Protein AF-A0A257H144-F1 (afdb_monomer_lite)

Structure (mmCIF, N/CA/C/O backbone):
data_AF-A0A257H144-F1
#
_entry.id   AF-A0A257H144-F1
#
loop_
_atom_site.group_PDB
_atom_site.id
_atom_site.type_symbol
_atom_site.label_atom_id
_atom_site.label_alt_id
_atom_site.label_comp_id
_atom_site.label_asym_id
_atom_site.label_entity_id
_atom_site.label_seq_id
_atom_site.pdbx_PDB_ins_code
_atom_site.Cartn_x
_atom_site.Cartn_y
_atom_site.Cartn_z
_atom_site.occupancy
_atom_site.B_iso_or_equiv
_atom_site.auth_seq_id
_atom_site.auth_comp_id
_atom_site.auth_asym_id
_atom_site.auth_atom_id
_atom_site.pdbx_PDB_model_num
ATOM 1 N N . MET A 1 1 ? 13.462 10.041 -16.478 1.00 64.38 1 MET A N 1
ATOM 2 C CA . MET A 1 1 ? 13.913 9.451 -15.196 1.00 64.38 1 MET A CA 1
ATOM 3 C C . MET A 1 1 ? 13.645 7.959 -15.257 1.00 64.38 1 MET A C 1
ATOM 5 O O . MET A 1 1 ? 12.567 7.601 -15.714 1.00 64.38 1 MET A O 1
ATOM 9 N N . GLY A 1 2 ? 14.620 7.120 -14.907 1.00 73.38 2 GLY A N 1
ATOM 10 C CA . GLY A 1 2 ? 14.470 5.662 -14.873 1.00 73.38 2 GLY A CA 1
ATOM 11 C C . GLY A 1 2 ? 14.469 5.168 -13.430 1.00 73.38 2 GLY A C 1
ATOM 12 O O . GLY A 1 2 ? 15.179 5.729 -12.602 1.00 73.38 2 GLY A O 1
ATOM 13 N N . CYS A 1 3 ? 13.651 4.173 -13.113 1.00 81.94 3 CYS A N 1
ATOM 14 C CA . CYS A 1 3 ? 13.608 3.542 -11.792 1.00 81.94 3 CYS A CA 1
ATOM 15 C C . CYS A 1 3 ? 13.199 2.075 -11.922 1.00 81.94 3 CYS A C 1
ATOM 17 O O . CYS A 1 3 ? 12.535 1.708 -12.888 1.00 81.94 3 CYS A O 1
ATOM 19 N N . PHE A 1 4 ? 13.612 1.237 -10.972 1.00 84.12 4 PHE A N 1
ATOM 20 C CA . PHE A 1 4 ? 13.414 -0.210 -11.050 1.00 84.12 4 PHE A CA 1
ATOM 21 C C . PHE A 1 4 ? 12.475 -0.723 -9.978 1.00 84.12 4 PHE A C 1
ATOM 23 O O . PHE A 1 4 ? 12.495 -0.256 -8.835 1.00 84.12 4 PHE A O 1
ATOM 30 N N . TYR A 1 5 ? 11.702 -1.731 -10.360 1.00 87.06 5 TYR A N 1
ATOM 31 C CA . TYR A 1 5 ? 10.728 -2.381 -9.507 1.00 87.06 5 TYR A CA 1
ATOM 32 C C . TYR A 1 5 ? 10.780 -3.895 -9.688 1.00 87.06 5 TYR A C 1
ATOM 34 O O . TYR A 1 5 ? 10.949 -4.369 -10.806 1.00 87.06 5 TYR A O 1
ATOM 42 N N . ALA A 1 6 ? 10.596 -4.649 -8.611 1.00 83.50 6 ALA A N 1
ATOM 43 C CA . ALA A 1 6 ? 10.451 -6.097 -8.652 1.00 83.50 6 ALA A CA 1
ATOM 44 C C . ALA A 1 6 ? 8.973 -6.499 -8.646 1.00 83.50 6 ALA A C 1
ATOM 46 O O . ALA A 1 6 ? 8.191 -5.977 -7.847 1.00 83.50 6 ALA A O 1
ATOM 47 N N . ASN A 1 7 ? 8.616 -7.438 -9.523 1.00 86.00 7 ASN A N 1
ATOM 48 C CA . ASN A 1 7 ? 7.352 -8.171 -9.529 1.00 86.00 7 ASN A CA 1
ATOM 49 C C . ASN A 1 7 ? 7.500 -9.453 -10.366 1.00 86.00 7 ASN A C 1
ATOM 51 O O . ASN A 1 7 ? 7.589 -9.403 -11.593 1.00 86.00 7 ASN A O 1
ATOM 55 N N . SER A 1 8 ? 7.465 -10.606 -9.704 1.00 79.62 8 SER A N 1
ATOM 56 C CA . SER A 1 8 ? 7.563 -11.932 -10.341 1.00 79.62 8 SER A CA 1
ATOM 57 C C . SER A 1 8 ? 6.401 -12.273 -11.290 1.00 79.62 8 SER A C 1
ATOM 59 O O . SER A 1 8 ? 6.536 -13.131 -12.161 1.00 79.62 8 SER A O 1
ATOM 61 N N . LYS A 1 9 ? 5.251 -11.600 -11.161 1.00 79.06 9 LYS A N 1
ATOM 62 C CA . LYS A 1 9 ? 4.011 -11.889 -11.907 1.00 79.06 9 LYS A CA 1
ATOM 63 C C . LYS A 1 9 ? 3.838 -11.044 -13.174 1.00 79.06 9 LYS A C 1
ATOM 65 O O . LYS A 1 9 ? 2.958 -11.345 -13.977 1.00 79.06 9 LYS A O 1
ATOM 70 N N . HIS A 1 10 ? 4.630 -9.989 -13.367 1.00 76.94 10 HIS A N 1
ATOM 71 C CA . HIS A 1 10 ? 4.556 -9.148 -14.566 1.00 76.94 10 HIS A CA 1
ATOM 72 C C . HIS A 1 10 ? 5.118 -9.913 -15.769 1.00 76.94 10 HIS A C 1
ATOM 74 O O . HIS A 1 10 ? 6.221 -10.414 -15.653 1.00 76.94 10 HIS A O 1
ATOM 80 N N . ASN A 1 11 ? 4.415 -10.040 -16.897 1.00 71.31 11 ASN A N 1
ATOM 81 C CA . ASN A 1 11 ? 4.870 -10.859 -18.036 1.00 71.31 11 ASN A CA 1
ATOM 82 C C . ASN A 1 11 ? 5.950 -10.140 -18.877 1.00 71.31 11 ASN A C 1
ATOM 84 O O . ASN A 1 11 ? 5.851 -8.944 -19.131 1.00 71.31 11 ASN A O 1
ATOM 88 N N . GLU A 1 12 ? 6.949 -10.876 -19.364 1.00 60.34 12 GLU A N 1
ATOM 89 C CA . GLU A 1 12 ? 8.053 -10.379 -20.199 1.00 60.34 12 GLU A CA 1
ATOM 90 C C . GLU A 1 12 ? 7.627 -9.738 -21.527 1.00 60.34 12 GLU A C 1
ATOM 92 O O . GLU A 1 12 ? 8.253 -8.788 -21.995 1.00 60.34 12 GLU A O 1
ATOM 97 N N . ALA A 1 13 ? 6.519 -10.176 -22.120 1.00 61.53 13 ALA A N 1
ATOM 98 C CA . ALA A 1 13 ? 6.013 -9.564 -23.349 1.00 61.53 13 ALA A CA 1
ATOM 99 C C . ALA A 1 13 ? 5.219 -8.263 -23.102 1.00 61.53 13 ALA A C 1
ATOM 101 O O . ALA A 1 13 ? 4.787 -7.602 -24.054 1.00 61.53 13 ALA A O 1
ATOM 102 N N . GLN A 1 14 ? 4.963 -7.898 -21.840 1.00 75.69 14 GLN A N 1
ATOM 103 C CA . GLN A 1 14 ? 4.117 -6.760 -21.498 1.00 75.69 14 GLN A CA 1
ATOM 104 C C . GLN A 1 14 ? 4.944 -5.486 -21.313 1.00 75.69 14 GLN A C 1
ATOM 106 O O . GLN A 1 14 ? 5.787 -5.366 -20.427 1.00 75.69 14 GLN A O 1
ATOM 111 N N . VAL A 1 15 ? 4.640 -4.495 -22.153 1.00 83.94 15 VAL A N 1
ATOM 112 C CA . VAL A 1 15 ? 4.960 -3.095 -21.881 1.00 83.94 15 VAL A CA 1
ATOM 113 C C . VAL A 1 15 ? 3.674 -2.401 -21.463 1.00 83.94 15 VAL A C 1
ATOM 115 O O . VAL A 1 15 ? 2.690 -2.380 -22.209 1.00 83.94 15 VAL A O 1
ATOM 118 N N . LEU A 1 16 ? 3.690 -1.841 -20.261 1.00 87.75 16 LEU A N 1
ATOM 119 C CA . LEU A 1 16 ? 2.601 -1.076 -19.688 1.00 87.75 16 LEU A CA 1
ATOM 120 C C . LEU A 1 16 ? 2.846 0.409 -19.929 1.00 87.75 16 LEU A C 1
ATOM 122 O O . LEU A 1 16 ? 3.953 0.927 -19.781 1.00 87.75 16 LEU A O 1
ATOM 126 N N . THR A 1 17 ? 1.790 1.104 -20.316 1.00 88.56 17 THR A N 1
ATOM 127 C CA . THR A 1 17 ? 1.821 2.541 -20.565 1.00 88.56 17 THR A CA 1
ATOM 128 C C . THR A 1 17 ? 1.357 3.279 -19.318 1.00 88.56 17 THR A C 1
ATOM 130 O O . THR A 1 17 ? 0.328 2.922 -18.749 1.00 88.56 17 THR A O 1
ATOM 133 N N . LEU A 1 18 ? 2.080 4.317 -18.903 1.00 88.31 18 LEU A N 1
ATOM 134 C CA . LEU A 1 18 ? 1.799 5.053 -17.668 1.00 88.31 18 LEU A CA 1
ATOM 135 C C . LEU A 1 18 ? 1.005 6.313 -17.976 1.00 88.31 18 LEU A C 1
ATOM 137 O O . LEU A 1 18 ? 1.397 7.106 -18.837 1.00 88.31 18 LEU A O 1
ATOM 141 N N . ARG A 1 19 ? -0.124 6.481 -17.291 1.00 87.19 19 ARG A N 1
ATOM 142 C CA . ARG A 1 19 ? -1.086 7.561 -17.514 1.00 87.19 19 ARG A CA 1
ATOM 143 C C . ARG A 1 19 ? -1.605 8.108 -16.194 1.00 87.19 19 ARG A C 1
ATOM 145 O O . ARG A 1 19 ? -1.549 7.439 -15.167 1.00 87.19 19 ARG A O 1
ATOM 152 N N . VAL A 1 20 ? -2.117 9.328 -16.240 1.00 80.94 20 VAL A N 1
ATOM 153 C CA . VAL A 1 20 ? -2.968 9.876 -15.183 1.00 80.94 20 VAL A CA 1
ATOM 154 C C . VAL A 1 20 ? -4.349 10.022 -15.802 1.00 80.94 20 VAL A C 1
ATOM 156 O O . VAL A 1 20 ? -4.522 10.752 -16.776 1.00 80.94 20 VAL A O 1
ATOM 159 N N . GLU A 1 21 ? -5.317 9.258 -15.302 1.00 75.94 21 GLU A N 1
ATOM 160 C CA . GLU A 1 21 ? -6.660 9.178 -15.888 1.00 75.94 21 GLU A CA 1
ATOM 161 C C . GLU A 1 21 ? -6.635 8.895 -17.412 1.00 75.94 21 GLU A C 1
ATOM 163 O O . GLU A 1 21 ? -5.964 7.984 -17.889 1.00 75.94 21 GLU A O 1
ATOM 168 N N . ARG A 1 22 ? -7.373 9.668 -18.221 1.00 75.75 22 ARG A N 1
ATOM 169 C CA . ARG A 1 22 ? -7.441 9.508 -19.685 1.00 75.75 22 ARG A CA 1
ATOM 170 C C . ARG A 1 22 ? -6.379 10.323 -20.432 1.00 75.75 22 ARG A C 1
ATOM 172 O O . ARG A 1 22 ? -6.535 10.577 -21.627 1.00 75.75 22 ARG A O 1
ATOM 179 N N . SER A 1 23 ? -5.317 10.748 -19.750 1.00 81.50 23 SER A N 1
ATOM 180 C CA . SER A 1 23 ? -4.291 11.609 -20.333 1.00 81.50 23 SER A CA 1
ATOM 181 C C . SER A 1 23 ? -3.397 10.885 -21.350 1.00 81.50 23 SER A C 1
ATOM 183 O O . SER A 1 23 ? -3.483 9.665 -21.570 1.00 81.50 23 SER A O 1
ATOM 185 N N . LYS A 1 24 ? -2.541 11.663 -22.025 1.00 84.38 24 LYS A N 1
ATOM 186 C CA . LYS A 1 24 ? -1.477 11.104 -22.864 1.00 84.38 24 LYS A CA 1
ATOM 187 C C . LYS A 1 24 ? -0.468 10.358 -21.980 1.00 84.38 24 LYS A C 1
ATOM 189 O O . LYS A 1 24 ? -0.199 10.820 -20.873 1.00 84.38 24 LYS A O 1
ATOM 194 N N . PRO A 1 25 ? 0.124 9.260 -22.479 1.00 85.75 25 PRO A N 1
ATOM 195 C CA . PRO A 1 25 ? 1.185 8.558 -21.770 1.00 85.75 25 PRO A CA 1
ATOM 196 C C . PRO A 1 25 ? 2.303 9.491 -21.312 1.00 85.75 25 PRO A C 1
ATOM 198 O O . PRO A 1 25 ? 2.830 10.245 -22.128 1.00 85.75 25 PRO A O 1
ATOM 201 N N . PHE A 1 26 ? 2.682 9.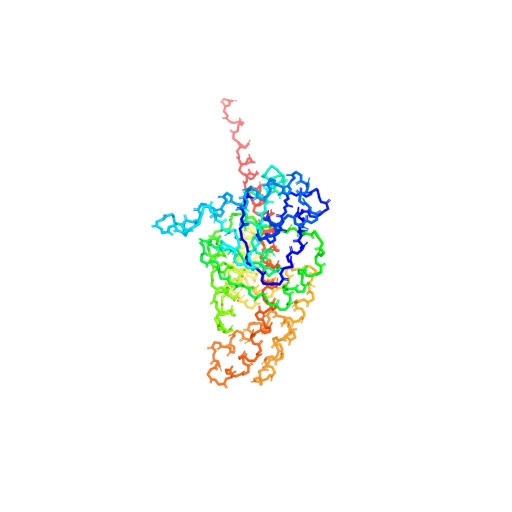409 -20.038 1.00 86.50 26 PHE A N 1
ATOM 202 C CA . PHE A 1 26 ? 3.839 10.131 -19.493 1.00 86.50 26 PHE A CA 1
ATOM 203 C C . PHE A 1 26 ? 5.053 9.220 -19.281 1.00 86.50 26 PHE A C 1
ATOM 205 O O . PHE A 1 26 ? 6.133 9.685 -18.919 1.00 86.50 26 PHE A O 1
ATOM 212 N N . GLY A 1 27 ? 4.905 7.916 -19.507 1.00 87.94 27 GLY A N 1
ATOM 213 C CA . GLY A 1 27 ? 5.989 6.963 -19.343 1.00 87.94 27 GLY A CA 1
ATOM 214 C C . GLY A 1 27 ? 5.605 5.546 -19.734 1.00 87.94 27 GLY A C 1
ATOM 215 O O . GLY A 1 27 ? 4.485 5.281 -20.180 1.00 87.94 27 GLY A O 1
ATOM 216 N N . TYR A 1 28 ? 6.558 4.645 -19.534 1.00 87.75 28 TYR A N 1
ATOM 217 C CA . TYR A 1 28 ? 6.448 3.227 -19.848 1.00 87.75 28 TYR A CA 1
ATOM 218 C C . TYR A 1 28 ? 7.027 2.390 -18.718 1.00 87.75 28 TYR A C 1
ATOM 220 O O . TYR A 1 28 ? 7.953 2.813 -18.026 1.00 87.75 28 TYR A O 1
ATOM 228 N N . PHE A 1 29 ? 6.489 1.193 -18.560 1.00 88.25 29 PHE A N 1
ATOM 229 C CA . PHE A 1 29 ? 6.920 0.220 -17.575 1.00 88.25 29 PHE A CA 1
ATOM 230 C C . PHE A 1 29 ? 7.044 -1.136 -18.265 1.00 88.25 29 PHE A C 1
ATOM 232 O O . PHE A 1 29 ? 6.106 -1.591 -18.914 1.00 88.25 29 PHE A O 1
ATOM 239 N N . MET A 1 30 ? 8.215 -1.755 -18.192 1.00 87.00 30 MET A N 1
ATOM 240 C CA . MET A 1 30 ? 8.539 -2.985 -18.926 1.00 87.00 30 MET A CA 1
ATOM 241 C C . MET A 1 30 ? 9.513 -3.835 -18.122 1.00 87.00 30 MET A C 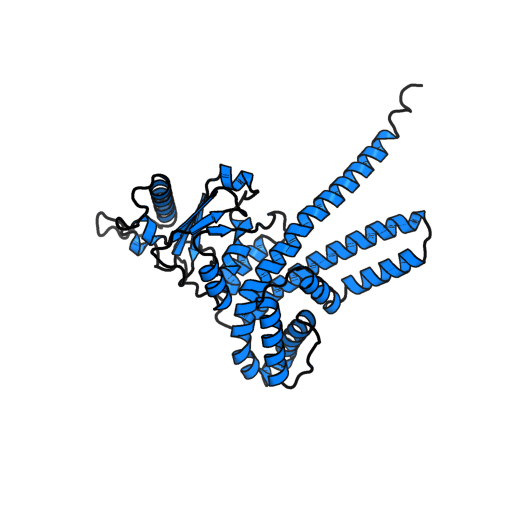1
ATOM 243 O O . MET A 1 30 ? 10.246 -3.283 -17.303 1.00 87.00 30 MET A O 1
ATOM 247 N N . ARG A 1 31 ? 9.572 -5.153 -18.355 1.00 86.50 31 ARG A N 1
ATOM 248 C CA . ARG A 1 31 ? 10.662 -5.950 -17.774 1.00 86.50 31 ARG A CA 1
ATOM 249 C C . ARG A 1 31 ? 12.014 -5.432 -18.261 1.00 86.50 31 ARG A C 1
ATOM 251 O O . ARG A 1 31 ? 12.143 -4.960 -19.392 1.00 86.50 31 ARG A O 1
ATOM 258 N N . ALA A 1 32 ? 13.014 -5.498 -17.389 1.00 84.62 32 ALA A N 1
ATOM 259 C CA . ALA A 1 32 ? 14.358 -5.054 -17.721 1.00 84.62 32 ALA A CA 1
ATOM 260 C C . ALA A 1 32 ? 14.965 -5.914 -18.841 1.00 84.62 32 ALA A C 1
ATOM 262 O O . ALA A 1 32 ? 15.567 -5.346 -19.744 1.00 84.62 32 ALA A O 1
ATOM 263 N N . SER A 1 33 ? 14.720 -7.232 -18.856 1.00 80.19 33 SER A N 1
ATOM 264 C CA . SER A 1 33 ? 15.148 -8.132 -19.943 1.00 80.19 33 SER A CA 1
ATOM 265 C C . SER A 1 33 ? 14.571 -7.716 -21.303 1.00 80.19 33 SER A C 1
ATOM 267 O O . SER A 1 33 ? 15.294 -7.630 -22.296 1.00 80.19 33 SER A O 1
ATOM 269 N N . THR A 1 34 ? 13.289 -7.332 -21.347 1.00 81.88 34 THR A N 1
ATOM 270 C CA . THR A 1 34 ? 12.601 -6.899 -22.575 1.00 81.88 34 THR A CA 1
ATOM 271 C C . THR A 1 34 ? 13.304 -5.724 -23.246 1.00 81.88 34 THR A C 1
ATOM 273 O O . THR A 1 34 ? 13.336 -5.666 -24.471 1.00 81.88 34 THR A O 1
ATOM 276 N N . ALA A 1 35 ? 13.911 -4.814 -22.475 1.00 80.19 35 ALA A N 1
ATOM 277 C CA . ALA A 1 35 ? 14.673 -3.683 -23.005 1.00 80.19 35 ALA A CA 1
ATOM 278 C C . ALA A 1 35 ? 15.831 -4.106 -23.930 1.00 80.19 35 ALA A C 1
ATOM 280 O O . ALA A 1 35 ? 16.228 -3.340 -24.805 1.00 80.19 35 ALA A O 1
ATOM 281 N N . PHE A 1 36 ? 16.364 -5.314 -23.747 1.00 77.69 36 PHE A N 1
ATOM 282 C CA . PHE A 1 36 ? 17.503 -5.842 -24.499 1.00 77.69 36 PHE A CA 1
ATOM 283 C C . PHE A 1 36 ? 17.099 -6.911 -25.523 1.00 77.69 36 PHE A C 1
ATOM 285 O O . PHE A 1 36 ? 17.940 -7.372 -26.298 1.00 77.69 36 PHE A O 1
ATOM 292 N N . SER A 1 37 ? 15.813 -7.268 -25.583 1.00 76.50 37 SER A N 1
ATOM 293 C CA . SER A 1 37 ? 15.297 -8.234 -26.548 1.00 76.50 37 SER A CA 1
ATOM 294 C C . SER A 1 37 ? 15.078 -7.602 -27.923 1.00 76.50 37 SER A C 1
ATOM 296 O O . SER A 1 37 ? 14.375 -6.601 -28.075 1.00 76.50 37 SER A O 1
ATOM 298 N N . LYS A 1 38 ? 15.634 -8.243 -28.958 1.00 69.56 38 LYS A N 1
ATOM 299 C CA . LYS A 1 38 ? 15.394 -7.889 -30.368 1.00 69.56 38 LYS A CA 1
ATOM 300 C C . LYS A 1 38 ? 14.031 -8.359 -30.885 1.00 69.56 38 LYS A C 1
ATOM 302 O O . LYS A 1 38 ? 13.605 -7.916 -31.943 1.00 69.56 38 LYS A O 1
ATOM 307 N N . GLU A 1 39 ? 13.364 -9.245 -30.150 1.00 70.62 39 GLU A N 1
ATOM 308 C CA . GLU A 1 39 ? 12.078 -9.847 -30.526 1.00 70.62 39 GLU A CA 1
ATOM 309 C C . GLU A 1 39 ? 10.884 -9.124 -29.888 1.00 70.62 39 GLU A C 1
ATOM 311 O O . GLU A 1 39 ? 9.726 -9.464 -30.137 1.00 70.62 39 GLU A O 1
ATOM 316 N N . ALA A 1 40 ? 11.142 -8.099 -29.070 1.00 74.38 40 ALA A N 1
ATOM 317 C CA . ALA A 1 40 ? 10.088 -7.283 -28.499 1.00 74.38 40 ALA A CA 1
ATOM 318 C C . ALA A 1 40 ? 9.282 -6.608 -29.621 1.00 74.38 40 ALA A C 1
ATOM 320 O O . ALA A 1 40 ? 9.838 -5.904 -30.463 1.00 74.38 40 ALA A O 1
ATOM 321 N N . GLY A 1 41 ? 7.950 -6.726 -29.589 1.00 76.56 41 GLY A N 1
ATOM 322 C CA . GLY A 1 41 ? 7.058 -6.130 -30.599 1.00 76.56 41 GLY A CA 1
ATOM 323 C C . GLY A 1 41 ? 7.106 -4.594 -30.703 1.00 76.56 41 GLY A C 1
ATOM 324 O O . GLY A 1 41 ? 6.391 -4.010 -31.513 1.00 76.56 41 GLY A O 1
ATOM 325 N N . TYR A 1 42 ? 7.930 -3.934 -29.883 1.00 80.12 42 TYR A N 1
ATOM 326 C CA . TYR A 1 42 ? 8.172 -2.493 -29.881 1.00 80.12 42 TYR A CA 1
ATOM 327 C C . TYR A 1 42 ? 9.629 -2.123 -30.214 1.00 80.12 42 TYR A C 1
ATOM 329 O O . TYR A 1 42 ? 9.969 -0.948 -30.116 1.00 80.12 42 TYR A O 1
ATOM 337 N N . ALA A 1 43 ? 10.482 -3.076 -30.615 1.00 80.06 43 ALA A N 1
ATOM 338 C CA . ALA A 1 43 ? 11.915 -2.859 -30.855 1.00 80.06 43 ALA A CA 1
ATOM 339 C C . ALA A 1 43 ? 12.210 -1.730 -31.867 1.00 80.06 43 ALA A C 1
ATOM 341 O O . ALA A 1 43 ? 13.169 -0.972 -31.706 1.00 80.06 43 ALA A O 1
ATOM 342 N N . ASP A 1 44 ? 11.335 -1.557 -32.860 1.00 83.75 44 ASP A N 1
ATOM 343 C CA . ASP A 1 44 ? 11.459 -0.518 -33.890 1.00 83.75 44 ASP A CA 1
ATOM 344 C C . ASP A 1 44 ? 10.928 0.859 -33.448 1.00 83.75 44 ASP A C 1
ATOM 346 O O . ASP A 1 44 ? 11.037 1.849 -34.174 1.00 83.75 44 ASP A O 1
ATOM 350 N N . GLN A 1 45 ? 10.333 0.963 -32.256 1.00 84.44 45 GLN A N 1
ATOM 351 C CA . GLN A 1 45 ? 9.775 2.216 -31.760 1.00 84.44 45 GLN A CA 1
ATOM 352 C C . GLN A 1 45 ? 10.864 3.085 -31.118 1.00 84.44 45 GLN A C 1
ATOM 354 O O . GLN A 1 45 ? 11.527 2.686 -30.163 1.00 84.44 45 GLN A O 1
ATOM 359 N N . ASN A 1 46 ? 10.988 4.338 -31.565 1.00 85.75 46 ASN A N 1
ATOM 360 C CA . ASN A 1 46 ? 11.997 5.284 -31.061 1.00 85.75 46 ASN A CA 1
ATOM 361 C C . ASN A 1 46 ? 11.930 5.475 -29.528 1.00 85.75 46 ASN A C 1
ATOM 363 O O . ASN A 1 46 ? 12.950 5.499 -28.842 1.00 85.75 46 ASN A O 1
ATOM 367 N N . TRP A 1 47 ? 10.724 5.568 -28.956 1.00 83.25 47 TRP A N 1
ATOM 368 C CA . TRP A 1 47 ? 10.568 5.694 -27.502 1.00 83.25 47 TRP A CA 1
ATOM 369 C C . TRP A 1 47 ? 11.075 4.455 -26.749 1.00 83.25 47 TRP A C 1
ATOM 371 O O . TRP A 1 47 ? 11.640 4.603 -25.667 1.00 83.25 47 TRP A O 1
ATOM 381 N N . PHE A 1 48 ? 10.914 3.260 -27.326 1.00 84.44 48 PHE A N 1
ATOM 382 C CA . PHE A 1 48 ? 11.343 1.999 -26.729 1.00 84.44 48 PHE A CA 1
ATOM 383 C C . PHE A 1 48 ? 12.865 1.885 -26.759 1.00 84.44 48 PHE A C 1
ATOM 385 O O . PHE A 1 48 ? 13.476 1.586 -25.741 1.00 84.44 48 PHE A O 1
ATOM 392 N N . GLN A 1 49 ? 13.494 2.256 -27.876 1.00 85.94 49 GLN A N 1
ATOM 393 C CA . GLN A 1 49 ? 14.953 2.324 -27.989 1.00 85.94 49 GLN A CA 1
ATOM 394 C C . GLN A 1 49 ? 15.559 3.299 -26.967 1.00 85.94 49 GLN A C 1
ATOM 396 O O . GLN A 1 49 ? 16.534 2.973 -26.294 1.00 85.94 49 GLN A O 1
ATOM 401 N N . LYS A 1 50 ? 14.945 4.476 -26.775 1.00 84.75 50 LYS A N 1
ATOM 402 C CA . LYS A 1 50 ? 15.351 5.423 -25.719 1.00 84.75 50 LYS A CA 1
ATOM 403 C C . LYS A 1 50 ? 15.205 4.824 -24.323 1.00 84.75 50 LYS A C 1
ATOM 405 O O . LYS A 1 50 ? 16.094 4.989 -23.492 1.00 84.75 50 LYS A O 1
ATOM 410 N N . ALA A 1 51 ? 14.089 4.147 -24.063 1.00 83.19 51 ALA A N 1
ATOM 411 C CA . ALA A 1 51 ? 13.840 3.481 -22.794 1.00 83.19 51 ALA A CA 1
ATOM 412 C C . ALA A 1 51 ? 14.886 2.384 -22.531 1.00 83.19 51 ALA A C 1
ATOM 414 O O . ALA A 1 51 ? 15.432 2.328 -21.434 1.00 83.19 51 ALA A O 1
ATOM 415 N N . ALA A 1 52 ? 15.241 1.597 -23.547 1.00 84.38 52 ALA A N 1
ATOM 416 C CA . ALA A 1 52 ? 16.260 0.561 -23.461 1.00 84.38 52 ALA A CA 1
ATOM 417 C C . ALA A 1 52 ? 17.659 1.109 -23.158 1.00 84.38 52 ALA A C 1
ATOM 419 O O . ALA A 1 52 ? 18.328 0.623 -22.246 1.00 84.38 52 ALA A O 1
ATOM 420 N N . VAL A 1 53 ? 18.073 2.173 -23.855 1.00 84.56 53 VAL A N 1
ATOM 421 C CA . VAL A 1 53 ? 19.346 2.860 -23.581 1.00 84.56 53 VAL A CA 1
ATOM 422 C C . VAL A 1 53 ? 19.388 3.382 -22.144 1.00 84.56 53 VAL A C 1
ATOM 424 O O . VAL A 1 53 ? 20.395 3.213 -21.462 1.00 84.56 53 VAL A O 1
ATOM 427 N N . LEU A 1 54 ? 18.296 3.983 -21.657 1.00 83.69 54 LEU A N 1
ATOM 428 C CA . LEU A 1 54 ? 18.216 4.470 -20.278 1.00 83.69 54 LEU A CA 1
ATOM 429 C C . LEU A 1 54 ? 18.280 3.332 -19.255 1.00 83.69 54 LEU A C 1
ATOM 431 O O . LEU A 1 54 ? 18.979 3.477 -18.255 1.00 83.69 54 LEU A O 1
ATOM 435 N N . THR A 1 55 ? 17.595 2.213 -19.504 1.00 83.56 55 THR A N 1
ATOM 436 C CA . THR A 1 55 ? 17.662 1.015 -18.656 1.00 83.56 55 THR A CA 1
ATOM 437 C C . THR A 1 55 ? 19.090 0.479 -18.575 1.00 83.56 55 THR A C 1
ATOM 439 O O . THR A 1 55 ? 19.585 0.246 -17.475 1.00 83.56 55 THR A O 1
ATOM 442 N N . GLY A 1 56 ? 19.780 0.347 -19.714 1.00 80.19 56 GLY A N 1
ATOM 443 C CA . GLY A 1 56 ? 21.174 -0.101 -19.765 1.00 80.19 56 GLY A CA 1
ATOM 444 C C . GLY A 1 56 ? 22.140 0.863 -19.077 1.00 80.19 56 GLY A C 1
ATOM 445 O O . GLY A 1 56 ? 22.960 0.436 -18.269 1.00 80.19 56 GLY A O 1
ATOM 446 N N . TYR A 1 57 ? 22.006 2.169 -19.327 1.00 80.44 57 TYR A N 1
ATOM 447 C CA . TYR A 1 57 ? 22.828 3.189 -18.671 1.00 80.44 57 TYR A CA 1
ATOM 448 C C . TYR A 1 57 ? 22.673 3.151 -17.149 1.00 80.44 57 TYR A C 1
ATOM 450 O O . TYR A 1 57 ? 23.665 3.193 -16.427 1.00 80.44 57 TYR A O 1
ATOM 458 N N . TRP A 1 58 ? 21.438 3.024 -16.659 1.00 78.12 58 TRP A N 1
ATOM 459 C CA . TRP A 1 58 ? 21.196 2.856 -15.234 1.00 78.12 58 TRP A CA 1
ATOM 460 C C . TRP A 1 58 ? 21.797 1.552 -14.698 1.00 78.12 58 TRP A C 1
ATOM 462 O O . TRP A 1 58 ? 22.430 1.597 -13.653 1.00 78.12 58 TRP A O 1
ATOM 472 N N . ALA A 1 59 ? 21.663 0.421 -15.400 1.00 74.69 59 ALA A N 1
ATOM 473 C CA . ALA A 1 59 ? 22.275 -0.854 -14.998 1.00 74.69 59 ALA A CA 1
ATOM 474 C C . ALA A 1 59 ? 23.782 -0.710 -14.737 1.00 74.69 59 ALA A C 1
ATOM 476 O O . ALA A 1 59 ? 24.295 -1.156 -13.712 1.00 74.69 59 ALA A O 1
ATOM 477 N N . LEU A 1 60 ? 24.472 -0.025 -15.654 1.00 75.12 60 LEU A N 1
ATOM 478 C CA . LEU A 1 60 ? 25.913 0.209 -15.600 1.00 75.12 60 LEU A CA 1
ATOM 479 C C . LEU A 1 60 ? 26.342 1.058 -14.397 1.00 75.12 60 LEU A C 1
ATOM 481 O O . LEU A 1 60 ? 27.445 0.864 -13.902 1.00 75.12 60 LEU A O 1
ATOM 485 N N . GLN A 1 61 ? 25.492 1.959 -13.891 1.00 74.81 61 GLN A N 1
ATOM 486 C CA . GLN A 1 61 ? 25.808 2.749 -12.691 1.00 74.81 61 GLN A CA 1
ATOM 487 C C . GLN A 1 61 ? 25.855 1.914 -11.403 1.00 74.81 61 GLN A C 1
ATOM 489 O O . GLN A 1 61 ? 26.447 2.357 -10.422 1.00 74.81 61 GLN A O 1
ATOM 494 N N . TYR A 1 62 ? 25.221 0.738 -11.390 1.00 68.62 62 TYR A N 1
ATOM 495 C CA . TYR A 1 62 ? 25.148 -0.148 -10.220 1.00 68.62 62 TYR A CA 1
ATOM 496 C C . TYR A 1 62 ? 26.076 -1.359 -10.310 1.00 68.62 62 TYR A C 1
ATOM 498 O O . TYR A 1 62 ? 26.154 -2.140 -9.362 1.00 68.62 62 TYR A O 1
ATOM 506 N N . LEU A 1 63 ? 26.776 -1.516 -11.432 1.00 66.56 63 LEU A N 1
ATOM 507 C CA . LEU A 1 63 ? 27.866 -2.465 -11.548 1.00 66.56 63 LEU A CA 1
ATOM 508 C C . LEU A 1 63 ? 29.066 -1.915 -10.782 1.00 66.56 63 LEU A C 1
ATOM 510 O O . LEU A 1 63 ? 29.670 -0.922 -11.183 1.00 66.56 63 LEU A O 1
ATOM 514 N N . ASP A 1 64 ? 29.405 -2.562 -9.671 1.00 57.59 64 ASP A N 1
ATOM 515 C CA . ASP A 1 64 ? 30.676 -2.324 -9.002 1.00 57.59 64 ASP A CA 1
ATOM 516 C C . ASP A 1 64 ? 31.789 -2.894 -9.897 1.00 57.59 64 ASP A C 1
ATOM 518 O O . ASP A 1 64 ? 31.988 -4.104 -9.980 1.00 57.59 64 ASP A O 1
ATOM 522 N N . ILE A 1 65 ? 32.480 -2.019 -10.633 1.00 54.75 65 ILE A N 1
ATOM 523 C CA . ILE A 1 65 ? 33.535 -2.381 -11.602 1.00 54.75 65 ILE A CA 1
ATOM 524 C C . ILE A 1 65 ? 34.788 -2.933 -10.881 1.00 54.75 65 ILE A C 1
ATOM 526 O O . ILE A 1 65 ? 35.767 -3.309 -11.518 1.00 54.75 65 ILE A O 1
ATOM 530 N N . SER A 1 66 ? 34.770 -3.002 -9.548 1.00 52.75 66 SER A N 1
ATOM 531 C CA . SER A 1 66 ? 35.864 -3.531 -8.730 1.00 52.75 66 SER A CA 1
ATOM 532 C C . SER A 1 66 ? 36.166 -5.012 -8.992 1.00 52.75 66 SER A C 1
ATOM 534 O O . SER A 1 66 ? 37.303 -5.428 -8.784 1.00 52.75 66 SER A O 1
ATOM 536 N N . ASP A 1 67 ? 35.187 -5.786 -9.473 1.00 49.06 67 ASP A N 1
ATOM 537 C CA . ASP A 1 67 ? 35.376 -7.182 -9.880 1.00 49.06 67 ASP A CA 1
ATOM 538 C C . ASP A 1 67 ? 34.610 -7.429 -11.191 1.00 49.06 67 ASP A C 1
ATOM 540 O O . ASP A 1 67 ? 33.449 -7.851 -11.194 1.00 49.06 67 ASP A O 1
ATOM 544 N N . PRO A 1 68 ? 35.188 -7.038 -12.339 1.00 49.31 68 PRO A N 1
ATOM 545 C CA . PRO A 1 68 ? 34.473 -7.106 -13.593 1.00 49.31 68 PRO A CA 1
ATOM 546 C C . PRO A 1 68 ? 34.213 -8.573 -13.957 1.00 49.31 68 PRO A C 1
ATOM 548 O O . PRO A 1 68 ? 35.170 -9.347 -14.034 1.00 49.31 68 PRO A O 1
ATOM 551 N N . PRO A 1 69 ? 32.982 -8.966 -14.330 1.00 50.03 69 PRO A N 1
ATOM 552 C CA . PRO A 1 69 ? 32.752 -10.210 -15.053 1.00 50.03 69 PRO A CA 1
ATOM 553 C C . PRO A 1 69 ? 33.221 -10.028 -16.509 1.00 50.03 69 PRO A C 1
ATOM 555 O O . PRO A 1 69 ? 32.480 -10.266 -17.455 1.00 50.03 69 PRO A O 1
ATOM 558 N N . ILE A 1 70 ? 34.440 -9.521 -16.709 1.00 51.28 70 ILE A N 1
ATOM 559 C CA . ILE A 1 70 ? 35.078 -9.352 -18.014 1.00 51.28 70 ILE A CA 1
ATOM 560 C C . ILE A 1 70 ? 35.981 -10.571 -18.206 1.00 51.28 70 ILE A C 1
ATOM 562 O O . ILE A 1 70 ? 37.203 -10.473 -18.247 1.00 51.28 70 ILE A O 1
ATOM 566 N N . SER A 1 71 ? 35.377 -11.758 -18.260 1.00 54.91 71 SER A N 1
ATOM 567 C CA . SER A 1 71 ? 36.025 -12.888 -18.936 1.00 54.91 71 SER A CA 1
ATOM 568 C C . SER A 1 71 ? 35.665 -12.922 -20.423 1.00 54.91 71 SER A C 1
ATOM 570 O O . SER A 1 71 ? 36.312 -13.627 -21.189 1.00 54.91 71 SER A O 1
ATOM 572 N N . GLU A 1 72 ? 34.661 -12.145 -20.843 1.00 53.03 72 GLU A N 1
ATOM 573 C CA . GLU A 1 72 ? 34.216 -12.017 -22.228 1.00 53.03 72 GLU A CA 1
ATOM 574 C C . GLU A 1 72 ? 34.032 -10.532 -22.574 1.00 53.03 72 GLU A C 1
ATOM 576 O O . GLU A 1 72 ? 33.544 -9.756 -21.754 1.00 53.03 72 GLU A O 1
ATOM 581 N N . ASP A 1 73 ? 34.375 -10.126 -23.801 1.00 53.47 73 ASP A N 1
ATOM 582 C CA . ASP A 1 73 ? 34.238 -8.755 -24.340 1.00 53.47 73 ASP A CA 1
ATOM 583 C C . ASP A 1 73 ? 32.776 -8.239 -24.406 1.00 53.47 73 ASP A C 1
ATOM 585 O O . ASP A 1 73 ? 32.461 -7.272 -25.107 1.00 53.47 73 ASP A O 1
ATOM 589 N N . ARG A 1 74 ? 31.833 -8.915 -23.739 1.00 57.44 74 ARG A N 1
ATOM 590 C CA . ARG A 1 74 ? 30.398 -8.646 -23.774 1.00 57.44 74 ARG A CA 1
ATOM 591 C C . ARG A 1 74 ? 29.788 -8.829 -22.394 1.00 57.44 74 ARG A C 1
ATOM 593 O O . ARG A 1 74 ? 29.784 -9.914 -21.828 1.00 57.44 74 ARG A O 1
ATOM 600 N N . LEU A 1 75 ? 29.190 -7.756 -21.901 1.00 59.91 75 LEU A N 1
ATOM 601 C CA . LEU A 1 75 ? 28.355 -7.783 -20.715 1.00 59.91 75 LEU A CA 1
ATOM 602 C C . LEU A 1 75 ? 26.978 -8.350 -21.101 1.00 59.91 75 LEU A C 1
ATOM 604 O O . LEU A 1 75 ? 26.268 -7.737 -21.901 1.00 59.91 75 LEU A O 1
ATOM 608 N N . ASN A 1 76 ? 26.606 -9.520 -20.576 1.00 63.16 76 ASN A N 1
ATOM 609 C CA . ASN A 1 76 ? 25.260 -10.051 -20.785 1.00 63.16 76 ASN A CA 1
ATOM 610 C C . ASN A 1 76 ? 24.269 -9.298 -19.881 1.00 63.16 76 ASN A C 1
ATOM 612 O O . ASN A 1 76 ? 24.378 -9.359 -18.657 1.00 63.16 76 ASN A O 1
ATOM 616 N N . ALA A 1 77 ? 23.311 -8.589 -20.481 1.00 61.06 77 ALA A N 1
ATOM 617 C CA . ALA A 1 77 ? 22.284 -7.850 -19.752 1.00 61.06 77 ALA A CA 1
ATOM 618 C C . ALA A 1 77 ? 21.393 -8.765 -18.891 1.00 61.06 77 ALA A C 1
ATOM 620 O O . ALA A 1 77 ? 20.938 -8.331 -17.832 1.00 61.06 77 ALA A O 1
ATOM 621 N N . ASP A 1 78 ? 21.230 -10.032 -19.283 1.00 61.22 78 ASP A N 1
ATOM 622 C CA . ASP A 1 78 ? 20.490 -11.042 -18.513 1.00 61.22 78 ASP A CA 1
ATOM 623 C C . ASP A 1 78 ? 21.190 -11.374 -17.185 1.00 61.22 78 ASP A C 1
ATOM 625 O O . ASP A 1 78 ? 20.553 -11.768 -16.214 1.00 61.22 78 ASP A O 1
ATOM 629 N N . ASN A 1 79 ? 22.505 -11.141 -17.093 1.00 64.38 79 ASN A N 1
ATOM 630 C CA . ASN A 1 79 ? 23.248 -11.296 -15.841 1.00 64.38 79 ASN A CA 1
ATOM 631 C C . ASN A 1 79 ? 23.097 -10.077 -14.912 1.00 64.38 79 ASN A C 1
ATOM 633 O O . ASN A 1 79 ? 23.483 -10.151 -13.746 1.00 64.38 79 ASN A O 1
ATOM 637 N N . LEU A 1 80 ? 22.574 -8.948 -15.406 1.00 68.88 80 LEU A N 1
ATOM 638 C CA . LEU A 1 80 ? 22.402 -7.720 -14.616 1.00 68.88 80 LEU A CA 1
ATOM 639 C C . LEU A 1 80 ? 21.051 -7.648 -13.916 1.00 68.88 80 LEU A C 1
ATOM 641 O O . LEU A 1 80 ? 20.918 -6.983 -12.887 1.00 68.88 80 LEU A O 1
ATOM 645 N N . PHE A 1 81 ? 20.041 -8.287 -14.498 1.00 73.81 81 PHE A N 1
ATOM 646 C CA . PHE A 1 81 ? 18.667 -8.210 -14.042 1.00 73.81 81 PHE A CA 1
ATOM 647 C C . PHE A 1 81 ? 18.090 -9.611 -13.948 1.00 73.81 81 PHE A C 1
ATOM 649 O O . PHE A 1 81 ? 18.080 -10.339 -14.931 1.00 73.81 81 PHE A O 1
ATOM 656 N N . ASN A 1 82 ? 17.550 -9.972 -12.786 1.00 74.25 82 ASN A N 1
ATOM 657 C CA . ASN A 1 82 ? 16.700 -11.155 -12.725 1.00 74.25 82 ASN A CA 1
ATOM 658 C C . ASN A 1 82 ? 15.359 -10.890 -13.441 1.00 74.25 82 ASN A C 1
ATOM 660 O O . ASN A 1 82 ? 14.931 -9.740 -13.589 1.00 74.25 82 ASN A O 1
ATOM 664 N N . ASP A 1 83 ? 14.658 -11.964 -13.802 1.00 76.56 83 ASP A N 1
ATOM 665 C CA . ASP A 1 83 ? 13.388 -11.917 -14.543 1.00 76.56 83 ASP A CA 1
ATOM 666 C C . ASP A 1 83 ? 12.252 -11.184 -13.814 1.00 76.56 83 ASP A C 1
ATOM 668 O O . ASP A 1 83 ? 11.232 -10.846 -14.419 1.00 76.56 83 ASP A O 1
ATOM 672 N N . SER A 1 84 ? 12.399 -10.925 -12.513 1.00 81.44 84 SER A N 1
ATOM 673 C CA . SER A 1 84 ? 11.408 -10.183 -11.732 1.00 81.44 84 SER A CA 1
ATOM 674 C C . SER A 1 84 ? 11.595 -8.666 -11.818 1.00 81.44 84 SER A C 1
ATOM 676 O O . SER A 1 84 ? 10.705 -7.929 -11.390 1.00 81.44 84 SER A O 1
ATOM 678 N N . ILE A 1 85 ? 12.713 -8.171 -12.368 1.00 86.69 85 ILE A N 1
ATOM 679 C CA . ILE A 1 85 ? 12.998 -6.735 -12.430 1.00 86.69 85 ILE A CA 1
ATOM 680 C C . ILE A 1 85 ? 12.341 -6.092 -13.645 1.00 86.69 85 ILE A C 1
ATOM 682 O O . ILE A 1 85 ? 12.477 -6.520 -14.789 1.00 86.69 85 ILE A O 1
ATOM 686 N N . SER A 1 86 ? 11.655 -4.989 -13.387 1.00 88.31 86 SER A N 1
ATOM 687 C CA . SER A 1 86 ? 11.058 -4.110 -14.376 1.00 88.31 86 SER A CA 1
ATOM 688 C C . SER A 1 86 ? 11.633 -2.703 -14.272 1.00 88.31 86 SER A C 1
ATOM 690 O O . SER A 1 86 ? 11.903 -2.204 -13.181 1.00 88.31 86 SER A O 1
ATOM 692 N N . ALA A 1 87 ? 11.811 -2.063 -15.422 1.00 88.25 87 ALA A N 1
ATOM 693 C CA . ALA A 1 87 ? 12.219 -0.679 -15.560 1.00 88.25 87 ALA A CA 1
ATOM 694 C C . ALA A 1 87 ? 10.994 0.204 -15.832 1.00 88.25 87 ALA A C 1
ATOM 696 O O . ALA A 1 87 ? 10.226 -0.025 -16.769 1.00 88.25 87 ALA A O 1
ATOM 697 N N . MET A 1 88 ? 10.851 1.248 -15.024 1.00 89.38 88 MET A N 1
ATOM 698 C CA . MET A 1 88 ? 9.906 2.337 -15.206 1.00 89.38 88 MET A CA 1
ATOM 699 C C . MET A 1 88 ? 10.636 3.563 -15.747 1.00 89.38 88 MET A C 1
ATOM 701 O O . MET A 1 88 ? 11.497 4.133 -15.073 1.00 89.38 88 MET A O 1
ATOM 705 N N . ILE A 1 89 ? 10.266 3.991 -16.950 1.00 88.50 89 ILE A N 1
ATOM 706 C CA . ILE A 1 89 ? 10.852 5.136 -17.643 1.00 88.50 89 ILE A CA 1
ATOM 707 C C . ILE A 1 89 ? 9.808 6.241 -17.772 1.00 88.50 89 ILE A C 1
ATOM 709 O O . ILE A 1 89 ? 8.792 6.081 -18.447 1.00 88.50 89 ILE A O 1
ATOM 713 N N . LEU A 1 90 ? 10.084 7.384 -17.148 1.00 87.69 90 LEU A N 1
ATOM 714 C CA . LEU A 1 90 ? 9.213 8.557 -17.152 1.00 87.69 90 LEU A CA 1
ATOM 715 C C . LEU A 1 90 ? 9.775 9.657 -18.055 1.00 87.69 90 LEU A C 1
ATOM 717 O O . LEU A 1 90 ? 10.952 10.031 -17.927 1.00 87.69 90 LEU A O 1
ATOM 721 N N . ASN A 1 91 ? 8.916 10.221 -18.905 1.00 87.62 91 ASN A N 1
ATOM 722 C CA . ASN A 1 91 ? 9.147 11.528 -19.505 1.00 87.62 91 ASN A CA 1
ATOM 723 C C . ASN A 1 91 ? 8.995 12.578 -18.400 1.00 87.62 91 ASN A C 1
ATOM 725 O O . ASN A 1 91 ? 7.932 12.701 -17.797 1.00 87.62 91 ASN A O 1
ATOM 729 N N . ARG A 1 92 ? 10.075 13.313 -18.122 1.00 85.56 92 ARG A N 1
ATOM 730 C CA . ARG A 1 92 ? 10.117 14.274 -17.018 1.00 85.56 92 ARG A CA 1
ATOM 731 C C . ARG A 1 92 ? 9.093 15.391 -17.198 1.00 85.56 92 ARG A C 1
ATOM 733 O O . ARG A 1 92 ? 8.370 15.687 -16.256 1.00 85.56 92 ARG A O 1
ATOM 740 N N . ASP A 1 93 ? 9.020 15.981 -18.384 1.00 88.06 93 ASP A N 1
ATOM 741 C CA . ASP A 1 93 ? 8.168 17.146 -18.624 1.00 88.06 93 ASP A CA 1
ATOM 742 C C . ASP A 1 93 ? 6.689 16.764 -18.557 1.00 88.06 93 ASP A C 1
ATOM 744 O O . ASP A 1 93 ? 5.877 17.510 -18.020 1.00 88.06 93 ASP A O 1
ATOM 748 N N . ASP A 1 94 ? 6.333 15.582 -19.063 1.00 87.38 94 ASP A N 1
ATOM 749 C CA . ASP A 1 94 ? 4.959 15.089 -18.977 1.00 87.38 94 ASP A CA 1
ATOM 750 C C . ASP A 1 94 ? 4.598 14.640 -17.557 1.00 87.38 94 ASP A C 1
ATOM 752 O O . ASP A 1 94 ? 3.504 14.943 -17.095 1.00 87.38 94 ASP A O 1
ATOM 756 N N . ALA A 1 95 ? 5.513 13.994 -16.828 1.00 85.38 95 ALA A N 1
ATOM 757 C CA . ALA A 1 95 ? 5.309 13.643 -15.421 1.00 85.38 95 ALA A CA 1
ATOM 758 C C . ALA A 1 95 ? 5.068 14.894 -14.553 1.00 85.38 95 ALA A C 1
ATOM 760 O O . ALA A 1 95 ? 4.110 14.931 -13.779 1.00 85.38 95 ALA A O 1
ATOM 761 N N . LEU A 1 96 ? 5.866 15.951 -14.752 1.00 86.69 96 LEU A N 1
ATOM 762 C CA . LEU A 1 96 ? 5.721 17.222 -14.038 1.00 86.69 96 LEU A CA 1
ATOM 763 C C . LEU A 1 96 ? 4.371 17.898 -14.307 1.00 86.69 96 LEU A C 1
ATOM 765 O O . LEU A 1 96 ? 3.754 18.407 -13.375 1.00 86.69 96 LEU A O 1
ATOM 769 N N . LYS A 1 97 ? 3.860 17.852 -15.548 1.00 86.19 97 LYS A N 1
ATOM 770 C CA . LYS A 1 97 ? 2.517 18.378 -15.879 1.00 86.19 97 LYS A CA 1
ATOM 771 C C . LYS A 1 97 ? 1.398 17.705 -15.088 1.00 86.19 97 LYS A C 1
ATOM 773 O O . LYS A 1 97 ? 0.349 18.312 -14.901 1.00 86.19 97 LYS A O 1
ATOM 778 N N . TYR A 1 98 ? 1.608 16.468 -14.645 1.00 83.06 98 TYR A N 1
ATOM 779 C CA . TYR A 1 98 ? 0.646 15.714 -13.847 1.00 83.06 98 TYR A CA 1
ATOM 780 C C . TYR A 1 98 ? 1.000 15.684 -12.350 1.00 83.06 98 TYR A C 1
ATOM 782 O O . TYR A 1 98 ? 0.483 14.846 -11.614 1.00 83.06 98 TYR A O 1
ATOM 790 N N . GLY A 1 99 ? 1.883 16.578 -11.887 1.00 80.00 99 GLY A N 1
ATOM 791 C CA . GLY A 1 99 ? 2.255 16.697 -10.473 1.00 80.00 99 GLY A CA 1
ATOM 792 C C . GLY A 1 99 ? 3.163 15.576 -9.957 1.00 80.00 99 GLY A C 1
ATOM 793 O O . GLY A 1 99 ? 3.263 15.385 -8.745 1.00 80.00 99 GLY A O 1
ATOM 794 N N . ILE A 1 100 ? 3.811 14.824 -10.856 1.00 83.12 100 ILE A N 1
ATOM 795 C CA . ILE A 1 100 ? 4.812 13.804 -10.521 1.00 83.12 100 ILE A CA 1
ATOM 796 C C . ILE A 1 100 ? 6.198 14.436 -10.664 1.00 83.12 100 ILE A C 1
ATOM 798 O O . ILE A 1 100 ? 6.846 14.378 -11.710 1.00 83.12 100 ILE A O 1
ATOM 802 N N . GLU A 1 101 ? 6.649 15.053 -9.584 1.00 82.62 101 GLU A N 1
ATOM 803 C CA . GLU A 1 101 ? 7.983 15.628 -9.432 1.00 82.62 101 GLU A CA 1
ATOM 804 C C . GLU A 1 101 ? 9.023 14.562 -9.080 1.00 82.62 101 GLU A C 1
ATOM 806 O O . GLU A 1 101 ? 10.187 14.663 -9.472 1.00 82.62 101 GLU A O 1
ATOM 811 N N . HIS A 1 102 ? 8.599 13.516 -8.367 1.00 81.44 102 HIS A N 1
ATOM 812 C CA . HIS A 1 102 ? 9.473 12.451 -7.895 1.00 81.44 102 HIS A CA 1
ATOM 813 C C . HIS A 1 102 ? 8.763 11.091 -7.937 1.00 81.44 102 HIS A C 1
ATOM 815 O O . HIS A 1 102 ? 7.585 10.985 -7.597 1.00 81.44 102 HIS A O 1
ATOM 821 N N . GLN A 1 103 ? 9.483 10.009 -8.271 1.00 77.81 103 GLN A N 1
ATOM 822 C CA . GLN A 1 103 ? 8.892 8.661 -8.383 1.00 77.81 103 GLN A CA 1
ATOM 823 C C . GLN A 1 103 ? 8.243 8.165 -7.081 1.00 77.81 103 GLN A C 1
ATOM 825 O O . GLN A 1 103 ? 7.318 7.364 -7.103 1.00 77.81 103 GLN A O 1
ATOM 830 N N . ARG A 1 104 ? 8.679 8.707 -5.939 1.00 80.75 104 ARG A N 1
ATOM 831 C CA . ARG A 1 104 ? 8.108 8.410 -4.612 1.00 80.75 104 ARG A CA 1
ATOM 832 C C . ARG A 1 104 ? 6.610 8.679 -4.516 1.00 80.75 104 ARG A C 1
ATOM 834 O O . ARG A 1 104 ? 5.921 8.009 -3.759 1.00 80.75 104 ARG A O 1
ATOM 841 N N . GLN A 1 105 ? 6.100 9.610 -5.315 1.00 82.31 105 GLN A N 1
ATOM 842 C CA . GLN A 1 105 ? 4.683 9.968 -5.317 1.00 82.31 105 GLN A CA 1
ATOM 843 C C . GLN A 1 105 ? 3.781 8.856 -5.850 1.00 82.31 105 GLN A C 1
ATOM 845 O O . GLN A 1 105 ? 2.577 8.912 -5.636 1.00 82.31 105 GLN A O 1
ATOM 850 N N . ILE A 1 106 ? 4.337 7.859 -6.544 1.00 83.19 106 ILE A N 1
ATOM 851 C CA . ILE A 1 106 ? 3.578 6.755 -7.143 1.00 83.19 106 ILE A CA 1
ATOM 852 C C . ILE A 1 106 ? 3.935 5.386 -6.552 1.00 83.19 106 ILE A C 1
ATOM 854 O O . ILE A 1 106 ? 3.318 4.389 -6.923 1.00 83.19 106 ILE A O 1
ATOM 858 N N . ASP A 1 107 ? 4.873 5.320 -5.599 1.00 85.75 107 ASP A N 1
ATOM 859 C CA . ASP A 1 107 ? 5.344 4.056 -5.019 1.00 85.75 107 ASP A CA 1
ATOM 860 C C . ASP A 1 107 ? 4.237 3.287 -4.297 1.00 85.75 107 ASP A C 1
ATOM 862 O O . ASP A 1 107 ? 4.127 2.080 -4.480 1.00 85.75 107 ASP A O 1
ATOM 866 N N . ALA A 1 108 ? 3.383 3.961 -3.521 1.00 86.62 108 ALA A N 1
ATOM 867 C CA . ALA A 1 108 ? 2.277 3.290 -2.837 1.00 86.62 108 ALA A CA 1
ATOM 868 C C . ALA A 1 108 ? 1.299 2.664 -3.842 1.00 86.62 108 ALA A C 1
ATOM 870 O O . ALA A 1 108 ? 0.881 1.517 -3.685 1.00 86.62 108 ALA A O 1
ATOM 871 N N . HIS A 1 109 ? 0.971 3.385 -4.919 1.00 87.44 109 HIS A N 1
ATOM 872 C CA . HIS A 1 109 ? 0.091 2.855 -5.954 1.00 87.44 109 HIS A CA 1
ATOM 873 C C . HIS A 1 109 ? 0.730 1.664 -6.680 1.00 87.44 109 HIS A C 1
ATOM 875 O O . HIS A 1 109 ? 0.074 0.640 -6.862 1.00 87.44 109 HIS A O 1
ATOM 881 N N . LEU A 1 110 ? 2.020 1.759 -7.025 1.00 89.12 110 LEU A N 1
ATOM 882 C CA . LEU A 1 110 ? 2.799 0.646 -7.580 1.00 89.12 110 LEU A CA 1
ATOM 883 C C . LEU A 1 110 ? 2.808 -0.564 -6.641 1.00 89.12 110 LEU A C 1
ATOM 885 O O . LEU A 1 110 ? 2.607 -1.689 -7.097 1.00 89.12 110 LEU A O 1
ATOM 889 N N . PHE A 1 111 ? 2.941 -0.332 -5.338 1.00 90.44 111 PHE A N 1
ATOM 890 C CA . PHE A 1 111 ? 2.871 -1.377 -4.326 1.00 90.44 111 PHE A CA 1
ATOM 891 C C . PHE A 1 111 ? 1.521 -2.101 -4.333 1.00 90.44 111 PHE A C 1
ATOM 893 O O . PHE A 1 111 ? 1.492 -3.327 -4.336 1.00 90.44 111 PHE A O 1
ATOM 900 N N . SER A 1 112 ? 0.409 -1.371 -4.481 1.00 89.94 112 SER A N 1
ATOM 901 C CA . SER A 1 112 ? -0.934 -1.970 -4.611 1.00 89.94 112 SER A CA 1
ATOM 902 C C . SER A 1 112 ? -1.118 -2.840 -5.865 1.00 89.94 112 SER A C 1
ATOM 904 O O . SER A 1 112 ? -2.024 -3.669 -5.924 1.00 89.94 112 SER A O 1
ATOM 906 N N . LEU A 1 113 ? -0.264 -2.646 -6.875 1.00 89.69 113 LEU A N 1
ATOM 907 C CA . LEU A 1 113 ? -0.200 -3.434 -8.110 1.00 89.69 113 LEU A CA 1
ATOM 908 C C . LEU A 1 113 ? 0.839 -4.564 -8.024 1.00 89.69 113 LEU A C 1
ATOM 910 O O . LEU A 1 113 ? 1.102 -5.256 -9.009 1.00 89.69 113 LEU A O 1
ATOM 914 N N . GLY A 1 114 ? 1.446 -4.744 -6.852 1.00 90.44 114 GLY A N 1
ATOM 915 C CA . GLY A 1 114 ? 2.420 -5.787 -6.586 1.00 90.44 114 GLY A CA 1
ATOM 916 C C . GLY A 1 114 ? 3.834 -5.449 -7.043 1.00 90.44 114 GLY A C 1
ATOM 917 O O . GLY A 1 114 ? 4.635 -6.358 -7.235 1.00 90.44 114 GLY A O 1
ATOM 918 N N . PHE A 1 115 ? 4.152 -4.170 -7.243 1.00 90.31 115 PHE A N 1
ATOM 919 C CA . PHE A 1 115 ? 5.503 -3.715 -7.559 1.00 90.31 115 PHE A CA 1
ATOM 920 C C . PHE A 1 115 ? 6.194 -3.135 -6.332 1.00 90.31 115 PHE A C 1
ATOM 922 O O . PHE A 1 115 ? 5.659 -2.271 -5.647 1.00 90.31 115 PHE A O 1
ATOM 929 N N . MET A 1 116 ? 7.439 -3.534 -6.106 1.00 89.75 116 MET A N 1
ATOM 930 C CA . MET A 1 116 ? 8.280 -2.951 -5.065 1.00 89.75 116 MET A CA 1
ATOM 931 C C . MET A 1 116 ? 9.466 -2.245 -5.698 1.00 89.75 116 MET A C 1
ATOM 933 O O . MET A 1 116 ? 10.165 -2.855 -6.500 1.00 89.75 116 MET A O 1
ATOM 937 N N . ARG A 1 117 ? 9.742 -0.995 -5.317 1.00 88.19 117 ARG A N 1
ATOM 938 C CA . ARG A 1 117 ? 10.969 -0.319 -5.753 1.00 88.19 117 ARG A CA 1
ATOM 939 C C . ARG A 1 117 ? 12.191 -1.068 -5.224 1.00 88.19 117 ARG A C 1
ATOM 941 O O . ARG A 1 117 ? 12.254 -1.364 -4.033 1.00 88.19 117 ARG A O 1
ATOM 948 N N . VAL A 1 118 ? 13.176 -1.312 -6.084 1.00 82.94 118 VAL A N 1
ATOM 949 C CA . VAL A 1 118 ? 14.403 -2.028 -5.707 1.00 82.94 118 VAL A CA 1
ATOM 950 C C . VAL A 1 118 ? 15.626 -1.121 -5.675 1.00 82.94 118 VAL A C 1
ATOM 952 O O . VAL A 1 118 ? 15.728 -0.154 -6.430 1.00 82.94 118 VAL A O 1
ATOM 955 N N . THR A 1 119 ? 16.580 -1.486 -4.821 1.00 73.88 119 THR A N 1
ATOM 956 C CA . THR A 1 119 ? 17.949 -0.970 -4.860 1.00 73.88 119 THR A CA 1
ATOM 957 C C . THR A 1 119 ? 18.823 -2.013 -5.545 1.00 73.88 119 THR A C 1
ATOM 959 O O . THR A 1 119 ? 19.013 -3.109 -5.017 1.00 73.88 119 THR A O 1
ATOM 962 N N . LEU A 1 120 ? 19.331 -1.686 -6.730 1.00 70.75 120 LEU A N 1
ATOM 963 C CA . LEU A 1 120 ? 20.287 -2.529 -7.447 1.00 70.75 120 LEU A CA 1
ATOM 964 C C . LEU A 1 120 ? 21.662 -2.515 -6.747 1.00 70.75 120 LEU A C 1
ATOM 966 O O . LEU A 1 120 ? 21.964 -1.552 -6.036 1.00 70.75 120 LEU A O 1
ATOM 970 N N . PRO A 1 121 ? 22.496 -3.557 -6.924 1.00 62.12 121 PRO A N 1
ATOM 971 C CA . PRO A 1 121 ? 22.246 -4.790 -7.689 1.00 62.12 121 PRO A CA 1
ATOM 972 C C . PRO A 1 121 ? 21.526 -5.895 -6.891 1.00 62.12 121 PRO A C 1
ATOM 974 O O . PRO A 1 121 ? 21.052 -6.864 -7.472 1.00 62.12 121 PRO A O 1
ATOM 977 N N . ASN A 1 122 ? 21.371 -5.749 -5.571 1.00 63.12 122 ASN A N 1
ATOM 978 C CA . ASN A 1 122 ? 20.831 -6.791 -4.678 1.00 63.12 122 ASN A CA 1
ATOM 979 C C . ASN A 1 122 ? 19.295 -6.885 -4.688 1.00 63.12 122 ASN A C 1
ATOM 981 O O . ASN A 1 122 ? 18.663 -7.116 -3.651 1.00 63.12 122 ASN A O 1
ATOM 985 N N . ALA A 1 123 ? 18.682 -6.664 -5.848 1.00 70.19 123 ALA A N 1
ATOM 986 C CA . ALA A 1 123 ? 17.241 -6.695 -5.992 1.00 70.19 123 ALA A CA 1
ATOM 987 C C . ALA A 1 123 ? 16.726 -8.121 -5.751 1.00 70.19 123 ALA A C 1
ATOM 989 O O . ALA A 1 123 ? 17.035 -9.051 -6.495 1.00 70.19 123 ALA A O 1
ATOM 990 N N . LYS A 1 124 ? 15.943 -8.293 -4.684 1.00 74.62 124 LYS A N 1
ATOM 991 C CA . LYS A 1 124 ? 15.299 -9.568 -4.369 1.00 74.62 124 LYS A CA 1
ATOM 992 C C . LYS A 1 124 ? 14.009 -9.711 -5.157 1.00 74.62 124 LYS A C 1
ATOM 994 O O . LYS A 1 124 ? 13.312 -8.725 -5.399 1.00 74.62 124 LYS A O 1
ATOM 999 N N . GLU A 1 125 ? 13.692 -10.951 -5.504 1.00 80.62 125 GLU A N 1
ATOM 1000 C CA . GLU A 1 125 ? 12.393 -11.278 -6.067 1.00 80.62 125 GLU A CA 1
ATOM 1001 C C . GLU A 1 125 ? 11.285 -10.899 -5.080 1.00 80.62 125 GLU A C 1
ATOM 1003 O O . GLU A 1 125 ? 11.357 -11.185 -3.882 1.00 80.62 125 GLU A O 1
ATOM 1008 N N . TRP A 1 126 ? 10.262 -10.231 -5.606 1.00 85.88 126 TRP A N 1
ATOM 1009 C CA . TRP A 1 126 ? 9.048 -9.905 -4.879 1.00 85.88 126 TRP A CA 1
ATOM 1010 C C . TRP A 1 126 ? 7.893 -10.729 -5.419 1.00 85.88 126 TRP A C 1
ATOM 1012 O O . TRP A 1 126 ? 7.622 -10.741 -6.627 1.00 85.88 126 TRP A O 1
ATOM 1022 N N . ILE A 1 127 ? 7.204 -11.405 -4.506 1.00 88.38 127 ILE A N 1
ATOM 1023 C CA . ILE A 1 127 ? 6.006 -12.175 -4.807 1.00 88.38 127 ILE A CA 1
ATOM 1024 C C . ILE A 1 127 ? 4.830 -11.424 -4.183 1.00 88.38 127 ILE A C 1
ATOM 1026 O O . ILE A 1 127 ? 4.621 -11.531 -2.971 1.00 88.38 127 ILE A O 1
ATOM 1030 N N . PRO A 1 128 ? 4.087 -10.637 -4.979 1.00 89.44 128 PRO A N 1
ATOM 1031 C CA . PRO A 1 128 ? 2.935 -9.919 -4.463 1.00 89.44 128 PRO A CA 1
ATOM 1032 C C . PRO A 1 128 ? 1.805 -10.879 -4.098 1.00 89.44 128 PRO A C 1
ATOM 1034 O O . PRO A 1 128 ? 1.681 -11.971 -4.667 1.00 89.44 128 PRO A O 1
ATOM 1037 N N . GLY A 1 129 ? 0.949 -10.442 -3.176 1.00 90.81 129 GLY A N 1
ATOM 1038 C CA . GLY A 1 129 ? -0.258 -11.170 -2.812 1.00 90.81 129 GLY A CA 1
ATOM 1039 C C . GLY A 1 129 ? -1.224 -11.349 -3.985 1.00 90.81 129 GLY A C 1
ATOM 1040 O O . GLY A 1 129 ? -1.214 -10.583 -4.957 1.00 90.81 129 GLY A O 1
ATOM 1041 N N . LYS A 1 130 ? -2.124 -12.337 -3.880 1.00 92.56 130 LYS A N 1
ATOM 1042 C CA . LYS A 1 130 ? -3.105 -12.650 -4.941 1.00 92.56 130 LYS A CA 1
ATOM 1043 C C . LYS A 1 130 ? -3.927 -11.430 -5.387 1.00 92.56 130 LYS A C 1
ATOM 1045 O O . LYS A 1 130 ? -4.201 -11.270 -6.573 1.00 92.56 130 LYS A O 1
ATOM 1050 N N . HIS A 1 131 ? -4.296 -10.553 -4.453 1.00 92.56 131 HIS A N 1
ATOM 1051 C CA . HIS A 1 131 ? -5.126 -9.378 -4.730 1.00 92.56 131 HIS A CA 1
ATOM 1052 C C . HIS A 1 131 ? -4.384 -8.311 -5.539 1.00 92.56 131 HIS A C 1
ATOM 1054 O O . HIS A 1 131 ? -4.919 -7.828 -6.537 1.00 92.56 131 HIS A O 1
ATOM 1060 N N . ALA A 1 132 ? -3.137 -8.009 -5.178 1.00 90.69 132 ALA A N 1
ATOM 1061 C CA . ALA A 1 132 ? -2.299 -7.076 -5.923 1.00 90.69 132 ALA A CA 1
ATOM 1062 C C . ALA A 1 132 ? -2.004 -7.595 -7.343 1.00 90.69 132 ALA A C 1
ATOM 1064 O O . ALA A 1 132 ? -2.155 -6.865 -8.326 1.00 90.69 132 ALA A O 1
ATOM 1065 N N . ALA A 1 133 ? -1.699 -8.893 -7.474 1.00 89.31 133 ALA A N 1
ATOM 1066 C CA . ALA A 1 133 ? -1.507 -9.538 -8.773 1.00 89.31 133 ALA A CA 1
ATOM 1067 C C . ALA A 1 133 ? -2.769 -9.472 -9.656 1.00 89.31 133 ALA A C 1
ATOM 1069 O O . ALA A 1 133 ? -2.682 -9.164 -10.847 1.00 89.31 133 ALA A O 1
ATOM 1070 N N . ASN A 1 134 ? -3.951 -9.706 -9.078 1.00 89.69 134 ASN A N 1
ATOM 1071 C CA . ASN A 1 134 ? -5.222 -9.591 -9.795 1.00 89.69 134 ASN A CA 1
ATOM 1072 C C . ASN A 1 134 ? -5.513 -8.146 -10.224 1.00 89.69 134 ASN A C 1
ATOM 1074 O O . ASN A 1 134 ? -5.993 -7.924 -11.336 1.00 89.69 134 ASN A O 1
ATOM 1078 N N . ARG A 1 135 ? -5.196 -7.153 -9.381 1.00 88.38 135 ARG A N 1
ATOM 1079 C CA . ARG A 1 135 ? -5.355 -5.733 -9.725 1.00 88.38 135 ARG A CA 1
ATOM 1080 C C . ARG A 1 135 ? -4.495 -5.360 -10.933 1.00 88.38 135 ARG A C 1
ATOM 1082 O O . ARG A 1 135 ? -4.995 -4.714 -11.854 1.00 88.38 135 ARG A O 1
ATOM 1089 N N . LEU A 1 136 ? -3.250 -5.837 -10.983 1.00 88.19 136 LEU A N 1
ATOM 1090 C CA . LEU A 1 136 ? -2.387 -5.672 -12.152 1.00 88.19 136 LEU A CA 1
ATOM 1091 C C . LEU A 1 136 ? -2.975 -6.351 -13.397 1.00 88.19 136 LEU A C 1
ATOM 1093 O O . LEU A 1 136 ? -3.090 -5.706 -14.437 1.00 88.19 136 LEU A O 1
ATOM 1097 N N . ALA A 1 137 ? -3.404 -7.612 -13.298 1.00 86.19 137 ALA A N 1
ATOM 1098 C CA . ALA A 1 137 ? -3.993 -8.338 -14.426 1.00 86.19 137 ALA A CA 1
ATOM 1099 C C . ALA A 1 137 ? -5.227 -7.620 -15.011 1.00 86.19 137 ALA A C 1
ATOM 1101 O O . ALA A 1 137 ? -5.408 -7.577 -16.229 1.00 86.19 137 ALA A O 1
ATOM 1102 N N . ASN A 1 138 ? -6.030 -6.989 -14.151 1.00 85.62 138 ASN A N 1
ATOM 1103 C CA . ASN A 1 138 ? -7.228 -6.243 -14.536 1.00 85.62 138 ASN A CA 1
ATOM 1104 C C . ASN A 1 138 ? -6.943 -4.821 -15.055 1.00 85.62 138 ASN A C 1
ATOM 1106 O O . ASN A 1 138 ? -7.825 -4.207 -15.653 1.00 85.62 138 ASN A O 1
ATOM 1110 N N . SER A 1 139 ? -5.731 -4.289 -14.864 1.00 80.69 139 SER A N 1
ATOM 1111 C CA . SER A 1 139 ? -5.353 -2.943 -15.333 1.00 80.69 139 SER A CA 1
ATOM 1112 C C . SER A 1 139 ? -5.153 -2.853 -16.858 1.00 80.69 139 SER A C 1
ATOM 1114 O O . SER A 1 139 ? -5.158 -1.768 -17.444 1.00 80.69 139 SER A O 1
ATOM 1116 N N . GLY A 1 140 ? -5.034 -3.995 -17.543 1.00 83.75 140 GLY A N 1
ATOM 1117 C CA . GLY A 1 140 ? -4.776 -4.044 -18.979 1.00 83.75 140 GLY A CA 1
ATOM 1118 C C . GLY A 1 140 ? -3.407 -3.452 -19.338 1.00 83.75 140 GLY A C 1
ATOM 1119 O O . GLY A 1 140 ? -2.439 -3.600 -18.605 1.00 83.75 140 GLY A O 1
ATOM 1120 N N . LYS A 1 141 ? -3.302 -2.789 -20.499 1.00 84.56 141 LYS A N 1
ATOM 1121 C CA . LYS A 1 141 ? -2.033 -2.199 -20.981 1.00 84.56 141 LYS A CA 1
ATOM 1122 C C . LYS A 1 141 ? -1.747 -0.790 -20.444 1.00 84.56 141 LYS A C 1
ATOM 1124 O O . LYS A 1 141 ? -0.688 -0.242 -20.744 1.00 84.56 141 LYS A O 1
ATOM 1129 N N . ASN A 1 142 ? -2.683 -0.172 -19.722 1.00 85.12 142 ASN A N 1
ATOM 1130 C CA . ASN A 1 142 ? -2.552 1.202 -19.235 1.00 85.12 142 ASN A CA 1
ATOM 1131 C C . ASN A 1 142 ? -2.625 1.223 -17.707 1.00 85.12 142 ASN A C 1
ATOM 1133 O O . ASN A 1 142 ? -3.669 0.915 -17.140 1.00 85.12 142 ASN A O 1
ATOM 1137 N N . LEU A 1 143 ? -1.549 1.654 -17.055 1.00 86.62 143 LEU A N 1
ATOM 1138 C CA . LEU A 1 143 ? -1.544 1.917 -15.621 1.00 86.62 143 LEU A CA 1
ATOM 1139 C C . LEU A 1 143 ? -1.905 3.379 -15.380 1.00 86.62 143 LEU A C 1
ATOM 1141 O O . LEU A 1 143 ? -1.161 4.281 -15.772 1.00 86.62 143 LEU A O 1
ATOM 1145 N N . ASN A 1 144 ? -3.053 3.597 -14.744 1.00 84.44 144 ASN A N 1
ATOM 1146 C CA . ASN A 1 144 ? -3.497 4.921 -14.332 1.00 84.44 144 ASN A CA 1
ATOM 1147 C C . ASN A 1 144 ? -3.034 5.173 -12.901 1.00 84.44 144 ASN A C 1
ATOM 1149 O O . ASN A 1 144 ? -3.561 4.562 -11.977 1.00 84.44 144 ASN A O 1
ATOM 1153 N N . PHE A 1 145 ? -2.059 6.059 -12.726 1.00 80.19 145 PHE A N 1
ATOM 1154 C CA . PHE A 1 145 ? -1.497 6.339 -11.414 1.00 80.19 145 PHE A CA 1
ATOM 1155 C C . PHE A 1 145 ? -2.319 7.356 -10.647 1.00 80.19 145 PHE A C 1
ATOM 1157 O O . PHE A 1 145 ? -2.708 8.401 -11.168 1.00 80.19 145 PHE A O 1
ATOM 1164 N N . LEU A 1 146 ? -2.489 7.042 -9.371 1.00 77.94 146 LEU A N 1
ATOM 1165 C CA . LEU A 1 146 ? -2.840 7.997 -8.339 1.00 77.94 146 LEU A CA 1
ATOM 1166 C C . LEU A 1 146 ? -1.549 8.440 -7.651 1.00 77.94 146 LEU A C 1
ATOM 1168 O O . LEU A 1 146 ? -0.656 7.620 -7.413 1.00 77.94 146 LEU A O 1
ATOM 1172 N N . THR A 1 147 ? -1.440 9.734 -7.369 1.00 75.75 147 THR A N 1
ATOM 1173 C CA . THR A 1 147 ? -0.242 10.331 -6.782 1.00 75.75 147 THR A CA 1
ATOM 1174 C C . THR A 1 147 ? -0.476 10.704 -5.326 1.00 75.75 147 THR A C 1
ATOM 1176 O O . THR A 1 147 ? -1.570 11.095 -4.921 1.00 75.75 147 THR A O 1
ATOM 1179 N N . ILE A 1 148 ? 0.585 10.589 -4.537 1.00 75.94 148 ILE A N 1
ATOM 1180 C CA . ILE A 1 148 ? 0.654 11.070 -3.163 1.00 75.94 148 ILE A CA 1
ATOM 1181 C C . ILE A 1 148 ? 1.524 12.339 -3.149 1.00 75.94 148 ILE A C 1
ATOM 1183 O O . ILE A 1 148 ? 2.602 12.336 -3.751 1.00 75.94 148 ILE A O 1
ATOM 1187 N N . PRO A 1 149 ? 1.104 13.436 -2.493 1.00 71.00 149 PRO A N 1
ATOM 1188 C CA . PRO A 1 149 ? 1.940 14.628 -2.338 1.00 71.00 149 PRO A CA 1
ATOM 1189 C C . PRO A 1 149 ? 3.239 14.339 -1.562 1.00 71.00 149 PRO A C 1
ATOM 1191 O O . PRO A 1 149 ? 3.211 13.655 -0.543 1.00 71.00 149 PRO A O 1
ATOM 1194 N N . LEU A 1 150 ? 4.372 14.915 -1.989 1.00 61.41 150 LEU A N 1
ATOM 1195 C CA . LEU A 1 150 ? 5.693 14.696 -1.360 1.00 61.41 150 LEU A CA 1
ATOM 1196 C C . LEU A 1 150 ? 5.839 15.272 0.057 1.00 61.41 150 LEU A C 1
ATOM 1198 O O . LEU A 1 150 ? 6.783 14.925 0.762 1.00 61.41 150 LEU A O 1
ATOM 1202 N N . GLN A 1 151 ? 4.936 16.159 0.479 1.00 60.75 151 GLN A N 1
ATOM 1203 C CA . GLN A 1 151 ? 5.067 16.935 1.719 1.00 60.75 151 GLN A CA 1
ATOM 1204 C C . GLN A 1 151 ? 4.668 16.171 2.991 1.00 60.75 151 GLN A C 1
ATOM 1206 O O . GLN A 1 151 ? 4.388 16.781 4.020 1.00 60.75 151 GLN A O 1
ATOM 1211 N N . THR A 1 152 ? 4.642 14.839 2.967 1.00 60.22 152 THR A N 1
ATOM 1212 C CA . THR A 1 152 ? 4.405 14.083 4.198 1.00 60.22 152 THR A CA 1
ATOM 1213 C C . THR A 1 152 ? 5.662 14.051 5.058 1.00 60.22 152 THR A C 1
ATOM 1215 O O . THR A 1 152 ? 6.707 13.569 4.619 1.00 60.22 152 THR A O 1
ATOM 1218 N N . ILE A 1 153 ? 5.541 14.480 6.318 1.00 57.91 153 ILE A N 1
ATOM 1219 C CA . ILE A 1 153 ? 6.580 14.391 7.367 1.00 57.91 153 ILE A CA 1
ATOM 1220 C C . ILE A 1 153 ? 7.129 12.951 7.499 1.00 57.91 153 ILE A C 1
ATOM 1222 O O . ILE A 1 153 ? 8.255 12.726 7.940 1.00 57.91 153 ILE A O 1
ATOM 1226 N N . HIS A 1 154 ? 6.369 11.968 7.014 1.00 76.44 154 HIS A N 1
ATOM 1227 C CA . HIS A 1 154 ? 6.629 10.540 7.136 1.00 76.44 154 HIS A CA 1
ATOM 1228 C C . HIS A 1 154 ? 7.177 9.879 5.864 1.00 76.44 154 HIS A C 1
ATOM 1230 O O . HIS A 1 154 ? 7.229 8.652 5.791 1.00 76.44 154 HIS A O 1
ATOM 1236 N N . GLN A 1 155 ? 7.631 10.655 4.872 1.00 78.62 155 GLN A N 1
ATOM 1237 C CA . GLN A 1 155 ? 8.101 10.119 3.588 1.00 78.62 155 GLN A CA 1
ATOM 1238 C C . GLN A 1 155 ? 9.181 9.037 3.753 1.00 78.62 155 GLN A C 1
ATOM 1240 O O . GLN A 1 155 ? 9.092 7.976 3.142 1.00 78.62 155 GLN A O 1
ATOM 1245 N N . LYS A 1 156 ? 10.178 9.271 4.620 1.00 84.19 156 LYS A N 1
ATOM 1246 C CA . LYS A 1 156 ? 11.246 8.293 4.889 1.00 84.19 156 LYS A CA 1
ATOM 1247 C C . LYS A 1 156 ? 10.698 6.994 5.487 1.00 84.19 156 LYS A C 1
ATOM 1249 O O . LYS A 1 156 ? 11.138 5.916 5.105 1.00 84.19 156 LYS A O 1
ATOM 1254 N N . PHE A 1 157 ? 9.745 7.101 6.410 1.00 87.88 157 PHE A N 1
ATOM 1255 C CA . PHE A 1 157 ? 9.115 5.945 7.040 1.00 87.88 157 PHE A CA 1
ATOM 1256 C C . PHE A 1 157 ? 8.329 5.118 6.015 1.00 87.88 157 PHE A C 1
ATOM 1258 O O . PHE A 1 157 ? 8.533 3.910 5.925 1.00 87.88 157 PHE A O 1
ATOM 1265 N N . LEU A 1 158 ? 7.496 5.765 5.194 1.00 87.69 158 LEU A N 1
ATOM 1266 C CA . LEU A 1 158 ? 6.737 5.090 4.137 1.00 87.69 158 LEU A CA 1
ATOM 1267 C C . LEU A 1 158 ? 7.665 4.436 3.107 1.00 87.69 158 LEU A C 1
ATOM 1269 O O . LEU A 1 158 ? 7.436 3.290 2.723 1.00 87.69 158 LEU A O 1
ATOM 1273 N N . ASP A 1 159 ? 8.738 5.128 2.712 1.00 85.25 159 ASP A N 1
ATOM 1274 C CA . ASP A 1 159 ? 9.763 4.572 1.828 1.00 85.25 159 ASP A CA 1
ATOM 1275 C C . ASP A 1 159 ? 10.345 3.276 2.415 1.00 85.25 159 ASP A C 1
ATOM 1277 O O . ASP A 1 159 ? 10.338 2.243 1.751 1.00 85.25 159 ASP A O 1
ATOM 1281 N N . GLU A 1 160 ? 10.801 3.288 3.670 1.00 88.00 160 GLU A N 1
ATOM 1282 C CA . GLU A 1 160 ? 11.372 2.096 4.306 1.00 88.00 160 GLU A CA 1
ATOM 1283 C C . GLU A 1 160 ? 10.343 0.965 4.471 1.00 88.00 160 GLU A C 1
ATOM 1285 O O . GLU A 1 160 ? 10.662 -0.205 4.243 1.00 88.00 160 GLU A O 1
ATOM 1290 N N . ILE A 1 161 ? 9.095 1.286 4.817 1.00 90.50 161 ILE A N 1
ATOM 1291 C CA . ILE A 1 161 ? 8.029 0.295 4.979 1.00 90.50 161 ILE A CA 1
ATOM 1292 C C . ILE A 1 161 ? 7.735 -0.433 3.663 1.00 90.50 161 ILE A C 1
ATOM 1294 O O . ILE A 1 161 ? 7.745 -1.667 3.641 1.00 90.50 161 ILE A O 1
ATOM 1298 N N . PHE A 1 162 ? 7.532 0.303 2.566 1.00 87.62 162 PHE A N 1
ATOM 1299 C CA . PHE A 1 162 ? 7.128 -0.277 1.282 1.00 87.62 162 PHE A CA 1
ATOM 1300 C C . PHE A 1 162 ? 8.277 -0.855 0.460 1.00 87.62 162 PHE A C 1
ATOM 1302 O O . PHE A 1 162 ? 8.032 -1.736 -0.360 1.00 87.62 162 PHE A O 1
ATOM 1309 N N . THR A 1 163 ? 9.519 -0.403 0.654 1.00 84.00 163 THR A N 1
ATOM 1310 C CA . THR A 1 163 ? 10.659 -0.907 -0.137 1.00 84.00 163 THR A CA 1
ATOM 1311 C C . THR A 1 163 ? 11.571 -1.851 0.631 1.00 84.00 163 THR A C 1
ATOM 1313 O O . THR A 1 163 ? 12.458 -2.459 0.038 1.00 84.00 163 THR A O 1
ATOM 1316 N N . LYS A 1 164 ? 11.412 -1.959 1.954 1.00 85.50 164 LYS A N 1
ATOM 1317 C CA . LYS A 1 164 ? 12.296 -2.778 2.788 1.00 85.50 164 LYS A CA 1
ATOM 1318 C C . LYS A 1 164 ? 11.530 -3.664 3.758 1.00 85.50 164 LYS A C 1
ATOM 1320 O O . LYS A 1 164 ? 11.656 -4.878 3.662 1.00 85.50 164 LYS A O 1
ATOM 1325 N N . PHE A 1 165 ? 10.748 -3.100 4.674 1.00 90.94 165 PHE A N 1
ATOM 1326 C CA . PHE A 1 165 ? 10.224 -3.878 5.801 1.00 90.94 165 PHE A CA 1
ATOM 1327 C C . PHE A 1 165 ? 9.125 -4.867 5.412 1.00 90.94 165 PHE A C 1
ATOM 1329 O O . PHE A 1 165 ? 9.264 -6.054 5.696 1.00 90.94 165 PHE A O 1
ATOM 1336 N N . ILE A 1 166 ? 8.065 -4.421 4.732 1.00 91.38 166 ILE A N 1
ATOM 1337 C CA . ILE A 1 166 ? 6.996 -5.325 4.279 1.00 91.38 166 ILE A CA 1
ATOM 1338 C C . ILE A 1 166 ? 7.541 -6.377 3.307 1.00 91.38 166 ILE A C 1
ATOM 1340 O O . ILE A 1 166 ? 7.290 -7.562 3.534 1.00 91.38 166 ILE A O 1
ATOM 1344 N N . PRO A 1 167 ? 8.301 -6.003 2.260 1.00 86.94 167 PRO A N 1
ATOM 1345 C CA . PRO A 1 167 ? 8.644 -6.968 1.229 1.00 86.94 167 PRO A CA 1
ATOM 1346 C C . PRO A 1 167 ? 9.680 -8.007 1.653 1.00 86.94 167 PRO A C 1
ATOM 1348 O O . PRO A 1 167 ? 9.723 -9.100 1.097 1.00 86.94 167 PRO A O 1
ATOM 1351 N N . GLN A 1 168 ? 10.529 -7.676 2.630 1.00 86.00 168 GLN A N 1
ATOM 1352 C CA . GLN A 1 168 ? 11.556 -8.588 3.143 1.00 86.00 168 GLN A CA 1
ATOM 1353 C C . GLN A 1 168 ? 11.067 -9.418 4.339 1.00 86.00 168 GLN A C 1
ATOM 1355 O O . GLN A 1 168 ? 11.804 -10.273 4.828 1.00 86.00 168 GLN A O 1
ATOM 1360 N N . SER A 1 169 ? 9.846 -9.174 4.821 1.00 89.06 169 SER A N 1
ATOM 1361 C CA . SER A 1 169 ? 9.281 -9.886 5.962 1.00 89.06 169 SER A CA 1
ATOM 1362 C C . SER A 1 169 ? 8.663 -11.214 5.530 1.00 89.06 169 SER A C 1
ATOM 1364 O O . SER A 1 169 ? 7.635 -11.248 4.856 1.00 89.06 169 SER A O 1
ATOM 1366 N N . THR A 1 170 ? 9.273 -12.322 5.952 1.00 87.31 170 THR A N 1
ATOM 1367 C CA . THR A 1 170 ? 8.752 -13.677 5.703 1.00 87.31 170 THR A CA 1
ATOM 1368 C C . THR A 1 170 ? 7.703 -14.108 6.727 1.00 87.31 170 THR A C 1
ATOM 1370 O O . THR A 1 170 ? 6.936 -15.030 6.465 1.00 87.31 170 THR A O 1
ATOM 1373 N N . LEU A 1 171 ? 7.656 -13.453 7.892 1.00 91.19 171 LEU A N 1
ATOM 1374 C CA . LEU A 1 171 ? 6.732 -13.781 8.974 1.00 91.19 171 LEU A CA 1
ATOM 1375 C C . LEU A 1 171 ? 5.413 -13.007 8.796 1.00 91.19 171 LEU A C 1
ATOM 1377 O O . LEU A 1 171 ? 5.434 -11.772 8.870 1.00 91.19 171 LEU A O 1
ATOM 1381 N N . PRO A 1 172 ? 4.254 -13.685 8.647 1.00 92.19 172 PRO A N 1
ATOM 1382 C CA . PRO A 1 172 ? 2.960 -13.016 8.482 1.00 92.19 172 PRO A CA 1
ATOM 1383 C C . PRO A 1 172 ? 2.638 -12.032 9.611 1.00 92.19 172 PRO A C 1
ATOM 1385 O O . PRO A 1 172 ? 2.119 -10.948 9.354 1.00 92.19 172 PRO A O 1
ATOM 1388 N N . LEU A 1 173 ? 3.014 -12.367 10.848 1.00 92.44 173 LEU A N 1
ATOM 1389 C CA . LEU A 1 173 ? 2.865 -11.493 12.013 1.00 92.44 173 LEU A CA 1
ATOM 1390 C C . LEU A 1 173 ? 3.639 -10.176 11.861 1.00 92.44 173 LEU A C 1
ATOM 1392 O O . LEU A 1 173 ? 3.083 -9.102 12.081 1.00 92.44 173 LEU A O 1
ATOM 1396 N N . ALA A 1 174 ? 4.910 -10.241 11.463 1.00 93.00 174 ALA A N 1
ATOM 1397 C CA . ALA A 1 174 ? 5.731 -9.047 11.285 1.00 93.00 174 ALA A CA 1
ATOM 1398 C C . ALA A 1 174 ? 5.235 -8.201 10.104 1.00 93.00 174 ALA A C 1
ATOM 1400 O O . ALA A 1 174 ? 5.202 -6.976 10.183 1.00 93.00 174 ALA A O 1
ATOM 1401 N N . ARG A 1 175 ? 4.784 -8.848 9.022 1.00 94.12 175 ARG A N 1
ATOM 1402 C CA . ARG A 1 175 ? 4.181 -8.153 7.879 1.00 94.12 175 ARG A CA 1
ATOM 1403 C C . ARG A 1 175 ? 2.896 -7.414 8.275 1.00 94.12 175 ARG A C 1
ATOM 1405 O O . ARG A 1 175 ? 2.749 -6.242 7.934 1.00 94.12 175 ARG A O 1
ATOM 1412 N N . PHE A 1 176 ? 2.034 -8.056 9.066 1.00 95.62 176 PHE A N 1
ATOM 1413 C CA . PHE A 1 176 ? 0.838 -7.427 9.629 1.00 95.62 176 PHE A CA 1
ATOM 1414 C C . PHE A 1 176 ? 1.199 -6.238 10.516 1.00 95.62 176 PHE A C 1
ATOM 1416 O O . PHE A 1 176 ? 0.608 -5.170 10.384 1.00 95.62 176 PHE A O 1
ATOM 1423 N N . PHE A 1 177 ? 2.203 -6.398 11.383 1.00 95.06 177 PHE A N 1
ATOM 1424 C CA . PHE A 1 177 ? 2.694 -5.315 12.229 1.00 95.06 177 PHE A CA 1
ATOM 1425 C C . PHE A 1 177 ? 3.103 -4.093 11.396 1.00 95.06 177 PHE A C 1
ATOM 1427 O O . PHE A 1 177 ? 2.613 -3.001 11.662 1.00 95.06 177 PHE A O 1
ATOM 1434 N N . TYR A 1 178 ? 3.922 -4.263 10.351 1.00 95.75 178 TYR A N 1
ATOM 1435 C CA . TYR A 1 178 ? 4.339 -3.146 9.494 1.00 95.75 178 TYR A CA 1
ATOM 1436 C C . TYR A 1 178 ? 3.170 -2.475 8.772 1.00 95.75 178 TYR A C 1
ATOM 1438 O O . TYR A 1 178 ? 3.126 -1.250 8.694 1.00 95.75 178 TYR A O 1
ATOM 1446 N N . PHE A 1 179 ? 2.197 -3.251 8.294 1.00 95.81 179 PHE A N 1
ATOM 1447 C CA . PHE A 1 179 ? 0.968 -2.690 7.741 1.00 95.81 179 PHE A CA 1
ATOM 1448 C C . PHE A 1 179 ? 0.185 -1.882 8.782 1.00 95.81 179 PHE A C 1
ATOM 1450 O O . PHE A 1 179 ? -0.249 -0.766 8.498 1.00 95.81 179 PHE A O 1
ATOM 1457 N N . TYR A 1 180 ? 0.055 -2.393 10.007 1.00 95.69 180 TYR A N 1
ATOM 1458 C CA . TYR A 1 180 ? -0.637 -1.684 11.080 1.00 95.69 180 TYR A CA 1
ATOM 1459 C C . TYR A 1 180 ? 0.096 -0.402 11.498 1.00 95.69 180 TYR A C 1
ATOM 1461 O O . TYR A 1 180 ? -0.559 0.581 11.814 1.00 95.69 180 TYR A O 1
ATOM 1469 N N . GLN A 1 181 ? 1.431 -0.350 11.416 1.00 94.69 181 GLN A N 1
ATOM 1470 C CA . GLN A 1 181 ? 2.179 0.895 11.643 1.00 94.69 181 GLN A CA 1
ATOM 1471 C C . GLN A 1 181 ? 1.821 1.987 10.618 1.00 94.69 181 GLN A C 1
ATOM 1473 O O . GLN A 1 181 ? 1.747 3.162 10.966 1.00 94.69 181 GLN A O 1
ATOM 1478 N N . VAL A 1 182 ? 1.523 1.619 9.366 1.00 94.00 182 VAL A N 1
ATOM 1479 C CA . VAL A 1 182 ? 0.995 2.581 8.379 1.00 94.00 182 VAL A CA 1
ATOM 1480 C C . VAL A 1 182 ? -0.428 3.012 8.735 1.00 94.00 182 VAL A C 1
ATOM 1482 O O . VAL A 1 182 ? -0.778 4.174 8.565 1.00 94.00 182 V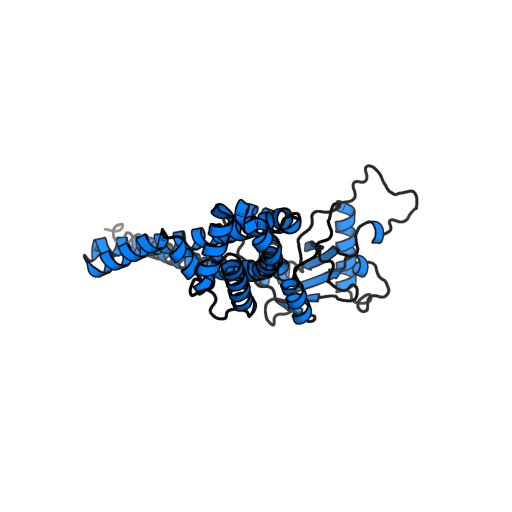AL A O 1
ATOM 1485 N N . ILE A 1 183 ? -1.257 2.111 9.264 1.00 94.44 183 ILE A N 1
ATOM 1486 C CA . ILE A 1 183 ? -2.602 2.462 9.745 1.00 94.44 183 ILE A CA 1
ATOM 1487 C C . ILE A 1 183 ? -2.520 3.435 10.929 1.00 94.44 183 ILE A C 1
ATOM 1489 O O . ILE A 1 183 ? -3.255 4.420 10.947 1.00 94.44 183 ILE A O 1
ATOM 1493 N N . GLU A 1 184 ? -1.622 3.199 11.887 1.00 93.06 184 GLU A N 1
ATOM 1494 C CA . GLU A 1 184 ? -1.372 4.097 13.022 1.00 93.06 184 GLU A CA 1
ATOM 1495 C C . GLU A 1 184 ? -0.938 5.487 12.552 1.00 93.06 184 GLU A C 1
ATOM 1497 O O . GLU A 1 184 ? -1.510 6.483 12.998 1.00 93.06 184 GLU A O 1
ATOM 1502 N N . LEU A 1 185 ? -0.039 5.550 11.567 1.00 91.62 185 LEU A N 1
ATOM 1503 C CA . LEU A 1 185 ? 0.346 6.797 10.911 1.00 91.62 185 LEU A CA 1
ATOM 1504 C C . LEU A 1 185 ? -0.867 7.539 10.323 1.00 91.62 185 LEU A C 1
ATOM 1506 O O . LEU A 1 185 ? -1.075 8.724 10.570 1.00 91.62 185 LEU A O 1
ATOM 1510 N N . LEU A 1 186 ? -1.705 6.844 9.551 1.00 90.62 186 LEU A N 1
ATOM 1511 C CA . LEU A 1 186 ? -2.893 7.445 8.938 1.00 90.62 186 LEU A CA 1
ATOM 1512 C C . LEU A 1 186 ? -3.918 7.914 9.980 1.00 90.62 186 LEU A C 1
ATOM 1514 O O . LEU A 1 186 ? -4.603 8.919 9.779 1.00 90.62 186 LEU A O 1
ATOM 1518 N N . MET A 1 187 ? -4.033 7.198 11.098 1.00 91.38 187 MET A N 1
ATOM 1519 C CA . MET A 1 187 ? -4.870 7.617 12.217 1.00 91.38 187 MET A CA 1
ATOM 1520 C C . MET A 1 187 ? -4.363 8.895 12.879 1.00 91.38 187 MET A C 1
ATOM 1522 O O . MET A 1 187 ? -5.187 9.728 13.256 1.00 91.38 187 MET A O 1
ATOM 1526 N N . GLU A 1 188 ? -3.049 9.046 13.040 1.00 89.44 188 GLU A N 1
ATOM 1527 C CA . GLU A 1 188 ? -2.418 10.265 13.557 1.00 89.44 188 GLU A CA 1
ATOM 1528 C C . GLU A 1 188 ? -2.709 11.453 12.633 1.00 89.44 188 GLU A C 1
ATOM 1530 O O . GLU A 1 188 ? -3.266 12.459 13.071 1.00 89.44 188 GLU A O 1
ATOM 1535 N N . GLU A 1 189 ? -2.518 11.274 11.325 1.00 86.50 189 GLU A N 1
ATOM 1536 C CA . GLU A 1 189 ? -2.805 12.294 10.310 1.00 86.50 189 GLU A CA 1
ATOM 1537 C C . GLU A 1 189 ? -4.267 12.790 10.355 1.00 86.50 189 GLU A C 1
ATOM 1539 O O . GLU A 1 189 ? -4.541 13.996 10.244 1.00 86.50 189 GLU A O 1
ATOM 1544 N N . ILE A 1 190 ? -5.216 11.865 10.550 1.00 86.31 190 ILE A N 1
ATOM 1545 C CA . ILE A 1 190 ? -6.648 12.160 10.715 1.00 86.31 190 ILE A CA 1
ATOM 1546 C C . ILE A 1 190 ? -6.936 12.844 12.053 1.00 86.31 190 ILE A C 1
ATOM 1548 O O . ILE A 1 190 ? -7.798 13.733 12.113 1.00 86.31 190 ILE A O 1
ATOM 1552 N N . ALA A 1 191 ? -6.273 12.418 13.127 1.00 87.44 191 ALA A N 1
ATOM 1553 C CA . ALA A 1 191 ? -6.438 12.992 14.455 1.00 87.44 191 ALA A CA 1
ATOM 1554 C C . ALA A 1 191 ? -6.007 14.457 14.454 1.00 87.44 191 ALA A C 1
ATOM 1556 O O . ALA A 1 191 ? -6.812 15.316 14.805 1.00 87.44 191 ALA A O 1
ATOM 1557 N N . ASP A 1 192 ? -4.814 14.743 13.943 1.00 86.81 192 ASP A N 1
ATOM 1558 C CA . ASP A 1 192 ? -4.253 16.088 13.839 1.00 86.81 192 ASP A CA 1
ATOM 1559 C C . ASP A 1 192 ? -5.152 17.022 13.036 1.00 86.81 192 ASP A C 1
ATOM 1561 O O . ASP A 1 192 ? -5.476 18.124 13.480 1.00 86.81 192 ASP A O 1
ATOM 1565 N N . ALA A 1 193 ? -5.643 16.562 11.880 1.00 83.94 193 ALA A N 1
ATOM 1566 C CA . ALA A 1 193 ? -6.577 17.345 11.074 1.00 83.94 193 ALA A CA 1
ATOM 1567 C C . ALA A 1 193 ? -7.875 17.647 11.847 1.00 83.94 193 ALA A C 1
ATOM 1569 O O . ALA A 1 193 ? -8.424 18.746 11.759 1.00 83.94 193 ALA A O 1
ATOM 1570 N N . SER A 1 194 ? -8.362 16.685 12.635 1.00 85.19 194 SER A N 1
ATOM 1571 C CA . SER A 1 194 ? -9.574 16.845 13.448 1.00 85.19 194 SER A CA 1
ATOM 1572 C C . SER A 1 194 ? -9.356 17.793 14.628 1.00 85.19 194 SER A C 1
ATOM 1574 O O . SER A 1 194 ? -10.231 18.612 14.916 1.00 85.19 194 SER A O 1
ATOM 1576 N N . ILE A 1 195 ? -8.203 17.699 15.292 1.00 86.56 195 ILE A N 1
ATOM 1577 C CA . ILE A 1 195 ? -7.812 18.552 16.417 1.00 86.56 195 ILE A CA 1
ATOM 1578 C C . ILE A 1 195 ? -7.656 19.990 15.934 1.00 86.56 195 ILE A C 1
ATOM 1580 O O . ILE A 1 195 ? -8.334 20.868 16.459 1.00 86.56 195 ILE A O 1
ATOM 1584 N N . ASN A 1 196 ? -6.866 20.221 14.883 1.00 86.50 196 ASN A N 1
ATOM 1585 C CA . ASN A 1 196 ? -6.631 21.556 14.331 1.00 86.50 196 ASN A CA 1
ATOM 1586 C C . ASN A 1 196 ? -7.935 22.225 13.881 1.00 86.50 196 ASN A C 1
ATOM 1588 O O . ASN A 1 196 ? -8.190 23.378 14.222 1.00 86.50 196 ASN A O 1
ATOM 1592 N N . ALA A 1 197 ? -8.813 21.484 13.197 1.00 85.50 197 ALA A N 1
ATOM 1593 C CA . ALA A 1 197 ? -10.114 22.005 12.788 1.00 85.50 197 ALA A CA 1
ATOM 1594 C C . ALA A 1 197 ? -11.021 22.346 13.986 1.00 85.50 197 ALA A C 1
ATOM 1596 O O . ALA A 1 197 ? -11.768 23.321 13.934 1.00 85.50 197 ALA A O 1
ATOM 1597 N N . SER A 1 198 ? -10.972 21.553 15.061 1.00 84.94 198 SER A N 1
ATOM 1598 C CA . SER A 1 198 ? -11.765 21.813 16.272 1.00 84.94 198 SER A CA 1
ATOM 1599 C C . SER A 1 198 ? -11.209 22.997 17.068 1.00 84.94 198 SER A C 1
ATOM 1601 O O . SER A 1 198 ? -11.978 23.814 17.565 1.00 84.94 198 SER A O 1
ATOM 1603 N N . LEU A 1 199 ? -9.881 23.140 17.148 1.00 85.56 199 LEU A N 1
ATOM 1604 C CA . LEU A 1 199 ? -9.220 24.286 17.780 1.00 85.56 199 LEU A CA 1
ATOM 1605 C C . LEU A 1 199 ? -9.528 25.596 17.046 1.00 85.56 199 LEU A C 1
ATOM 1607 O O . LEU A 1 199 ? -9.836 26.588 17.701 1.00 85.56 199 LEU A O 1
ATOM 1611 N N . ALA A 1 200 ? -9.519 25.595 15.709 1.00 84.19 200 ALA A N 1
ATOM 1612 C CA . ALA A 1 200 ? -9.903 26.763 14.916 1.00 84.19 200 ALA A CA 1
ATOM 1613 C C . ALA A 1 200 ? -11.338 27.225 15.243 1.00 84.19 200 ALA A C 1
ATOM 1615 O O . ALA A 1 200 ? -11.547 28.382 15.598 1.00 84.19 200 ALA A O 1
ATOM 1616 N N . ARG A 1 201 ? -12.308 26.297 15.259 1.00 83.25 201 ARG A N 1
ATOM 1617 C CA . ARG A 1 201 ? -13.713 26.595 15.611 1.00 83.25 201 ARG A CA 1
ATOM 1618 C C . ARG A 1 201 ? -13.914 26.987 17.079 1.00 83.25 201 ARG A C 1
ATOM 1620 O O . ARG A 1 201 ? -14.829 27.736 17.408 1.00 83.25 201 ARG A O 1
ATOM 1627 N N . LEU A 1 202 ? -13.072 26.496 17.988 1.00 81.38 202 LEU A N 1
ATOM 1628 C CA . LEU A 1 202 ? -13.092 26.916 19.393 1.00 81.38 202 LEU A CA 1
ATOM 1629 C C . LEU A 1 202 ? -12.517 28.324 19.596 1.00 81.38 202 LEU A C 1
ATOM 1631 O O . LEU A 1 202 ? -12.941 29.021 20.518 1.00 81.38 202 LEU A O 1
ATOM 1635 N N . THR A 1 203 ? -11.601 28.772 18.738 1.00 73.94 203 THR A N 1
ATOM 1636 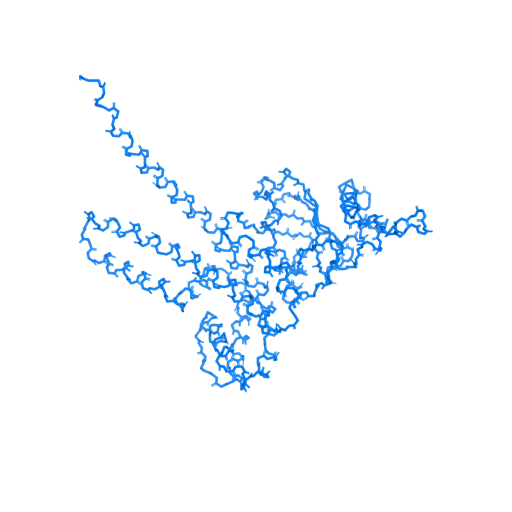C CA . THR A 1 203 ? -11.153 30.171 18.723 1.00 73.94 203 THR A CA 1
ATOM 1637 C C . THR A 1 203 ? -12.308 31.102 18.332 1.00 73.94 203 THR A C 1
ATOM 1639 O O . THR A 1 203 ? -12.525 32.096 19.018 1.00 73.94 203 THR A O 1
ATOM 1642 N N . GLU A 1 204 ? -13.149 30.716 17.363 1.00 69.06 204 GLU A N 1
ATOM 1643 C CA . GLU A 1 204 ? -14.381 31.449 16.994 1.00 69.06 204 GLU A CA 1
ATOM 1644 C C . GLU A 1 204 ? -15.435 31.479 18.126 1.00 69.06 204 GLU A C 1
ATOM 1646 O O . GLU A 1 204 ? -16.230 32.417 18.243 1.00 69.06 204 GLU A O 1
ATOM 1651 N N . TYR A 1 205 ? -15.456 30.471 19.011 1.00 68.19 205 TYR A N 1
ATOM 1652 C CA . TYR A 1 205 ? -16.332 30.463 20.193 1.00 68.19 205 TYR A CA 1
ATOM 1653 C C . TYR A 1 205 ? -15.970 31.564 21.199 1.00 68.19 205 TYR A C 1
ATOM 1655 O O . TYR A 1 205 ? -16.866 32.106 21.853 1.00 68.19 205 TYR A O 1
ATOM 1663 N N . LYS A 1 206 ? -14.682 31.913 21.315 1.00 61.22 206 LYS A N 1
ATOM 1664 C CA . LYS A 1 206 ? -14.209 32.972 22.220 1.00 61.22 206 LYS A CA 1
ATOM 1665 C C . LYS A 1 206 ? -14.845 34.332 21.903 1.00 61.22 206 LYS A C 1
ATOM 1667 O O . LYS A 1 206 ? -14.950 35.159 22.800 1.00 61.22 206 LYS A O 1
ATOM 1672 N N . GLU A 1 207 ? -15.301 34.517 20.667 1.00 61.59 207 GLU A N 1
ATOM 1673 C CA . GLU A 1 207 ? -15.916 35.747 20.165 1.00 61.59 207 GLU A CA 1
ATOM 1674 C C . GLU A 1 207 ? -17.453 35.739 20.279 1.00 61.59 207 GLU A C 1
ATOM 1676 O O . GLU A 1 207 ? -18.061 36.794 20.429 1.00 61.59 207 GLU A O 1
ATOM 1681 N N . ASN A 1 208 ? -18.092 34.559 20.267 1.00 67.50 208 ASN A N 1
ATOM 1682 C CA . ASN A 1 208 ? -19.551 34.422 20.110 1.00 67.50 208 ASN A CA 1
ATOM 1683 C C . ASN A 1 208 ? -20.283 33.714 21.275 1.00 67.50 208 ASN A C 1
ATOM 1685 O O . ASN A 1 208 ? -21.506 33.581 21.236 1.00 67.50 208 ASN A O 1
ATOM 1689 N N . HIS A 1 209 ? -19.569 33.215 22.295 1.00 72.94 209 HIS A N 1
ATOM 1690 C CA . HIS A 1 209 ? -20.117 32.586 23.517 1.00 72.94 209 HIS A CA 1
ATOM 1691 C C . HIS A 1 209 ? -21.184 31.479 23.304 1.00 72.94 209 HIS A C 1
ATOM 1693 O O . HIS A 1 209 ? -22.042 31.234 24.155 1.00 72.94 209 HIS A O 1
ATOM 1699 N N . ASN A 1 210 ? -21.131 30.743 22.190 1.00 79.56 210 ASN A N 1
ATOM 1700 C CA . ASN A 1 210 ? -22.091 29.677 21.876 1.00 79.56 210 ASN A CA 1
ATOM 1701 C C . ASN A 1 210 ? -21.786 28.335 22.585 1.00 79.56 210 ASN A C 1
ATOM 1703 O O . ASN A 1 210 ? -21.015 27.509 22.092 1.00 79.56 210 ASN A O 1
ATOM 1707 N N . ALA A 1 211 ? -22.399 28.087 23.747 1.00 81.06 211 ALA A N 1
ATOM 1708 C CA . ALA A 1 211 ? -22.139 26.889 24.561 1.00 81.06 211 ALA A CA 1
ATOM 1709 C C . ALA A 1 211 ? -22.434 25.549 23.844 1.00 81.06 211 ALA A C 1
ATOM 1711 O O . ALA A 1 211 ? -21.832 24.521 24.169 1.00 81.06 211 ALA A O 1
ATOM 1712 N N . SER A 1 212 ? -23.338 25.544 22.855 1.00 83.56 212 SER A N 1
ATOM 1713 C CA . SER A 1 212 ? -23.635 24.357 22.039 1.00 83.56 212 SER A CA 1
ATOM 1714 C C . SER A 1 212 ? -22.463 24.003 21.121 1.00 83.56 212 SER A C 1
ATOM 1716 O O . SER A 1 212 ? -22.076 22.834 21.043 1.00 83.56 212 SER A O 1
ATOM 1718 N N . LEU A 1 213 ? -21.845 25.016 20.503 1.00 81.31 213 LEU A N 1
ATOM 1719 C CA . LEU A 1 213 ? -20.635 24.852 19.698 1.00 81.31 213 LEU A CA 1
ATOM 1720 C C . LEU A 1 213 ? -19.488 24.306 20.553 1.00 81.31 213 LEU A C 1
ATOM 1722 O O . LEU A 1 213 ? -18.886 23.301 20.187 1.00 81.31 213 LEU A O 1
ATOM 1726 N N . PHE A 1 214 ? -19.255 24.884 21.736 1.00 84.50 214 PHE A N 1
ATOM 1727 C CA . PHE A 1 214 ? -18.215 24.403 22.651 1.00 84.50 214 PHE A CA 1
ATOM 1728 C C . PHE A 1 214 ? -18.388 22.919 22.999 1.00 84.50 214 PHE A C 1
ATOM 1730 O O . PHE A 1 214 ? -17.446 22.136 22.892 1.00 84.50 214 PHE A O 1
ATOM 1737 N N . ARG A 1 215 ? -19.606 22.499 23.371 1.00 86.12 215 ARG A N 1
ATOM 1738 C CA . ARG A 1 215 ? -19.883 21.096 23.712 1.00 86.12 215 ARG A CA 1
ATOM 1739 C C . ARG A 1 215 ? -19.657 20.160 22.524 1.00 86.12 215 ARG A C 1
ATOM 1741 O O . ARG A 1 215 ? -19.114 19.071 22.711 1.00 86.12 215 ARG A O 1
ATOM 1748 N N . LYS A 1 216 ? -20.060 20.577 21.321 1.00 88.00 216 LYS A N 1
ATOM 1749 C CA . LYS A 1 216 ? -19.862 19.812 20.084 1.00 88.00 216 LYS A CA 1
ATOM 1750 C C . LYS A 1 216 ? -18.375 19.631 19.770 1.00 88.00 216 LYS A C 1
ATOM 1752 O O . LYS A 1 216 ? -17.944 18.507 19.525 1.00 88.00 216 LYS A O 1
ATOM 1757 N N . GLU A 1 217 ? -17.586 20.701 19.826 1.00 86.81 217 GLU A N 1
ATOM 1758 C CA . GLU A 1 217 ? -16.147 20.634 19.544 1.00 86.81 217 GLU A CA 1
ATOM 1759 C C . GLU A 1 217 ? -15.376 19.881 20.641 1.00 86.81 217 GLU A C 1
ATOM 1761 O O . GLU A 1 217 ? -14.478 19.101 20.336 1.00 86.81 217 GLU A O 1
ATOM 1766 N N . ALA A 1 218 ? -15.774 19.999 21.914 1.00 85.62 218 ALA A N 1
ATOM 1767 C CA . ALA A 1 218 ? -15.207 19.196 23.000 1.00 85.62 218 ALA A CA 1
ATOM 1768 C C . ALA A 1 218 ? -15.444 17.686 22.794 1.00 85.62 218 ALA A C 1
ATOM 1770 O O . ALA A 1 218 ? -14.544 16.875 23.020 1.00 85.62 218 ALA A O 1
ATOM 1771 N N . GLN A 1 219 ? -16.632 17.293 22.317 1.00 86.81 219 GLN A N 1
ATOM 1772 C CA . GLN A 1 219 ? -16.916 15.904 21.935 1.00 86.81 219 GLN A CA 1
ATOM 1773 C C . GLN A 1 219 ? -16.100 15.462 20.713 1.00 86.81 219 GLN A C 1
ATOM 1775 O O . GLN A 1 219 ? -15.606 14.334 20.694 1.00 86.81 219 GLN A O 1
ATOM 1780 N N . ALA A 1 220 ? -15.922 16.337 19.718 1.00 83.88 220 ALA A N 1
ATOM 1781 C CA . ALA A 1 220 ? -15.091 16.057 18.548 1.00 83.88 220 ALA A CA 1
ATOM 1782 C C . ALA A 1 220 ? -13.621 15.820 18.936 1.00 83.88 220 ALA A C 1
ATOM 1784 O O . ALA A 1 220 ? -13.022 14.845 18.481 1.00 83.88 220 ALA A O 1
ATOM 1785 N N . LEU A 1 221 ? -13.075 16.637 19.843 1.00 87.69 221 LEU A N 1
ATOM 1786 C CA . LEU A 1 221 ? -11.735 16.456 20.406 1.00 87.69 221 LEU A CA 1
ATOM 1787 C C . LEU A 1 221 ? -11.620 15.140 21.176 1.00 87.69 221 LEU A C 1
ATOM 1789 O O . LEU A 1 221 ? -10.698 14.367 20.933 1.00 87.69 221 LEU A O 1
ATOM 1793 N N . GLN A 1 222 ? -12.580 14.830 22.052 1.00 88.44 222 GLN A N 1
ATOM 1794 C CA . GLN A 1 222 ? -12.586 13.548 22.762 1.00 88.44 222 GLN A CA 1
ATOM 1795 C C . GLN A 1 222 ? -12.616 12.360 21.786 1.00 88.44 222 GLN A C 1
ATOM 1797 O O . GLN A 1 222 ? -11.951 11.350 22.018 1.00 88.44 222 GLN A O 1
ATOM 1802 N N . GLY A 1 223 ? -13.375 12.476 20.693 1.00 85.25 223 GLY A N 1
ATOM 1803 C CA . GLY A 1 223 ? -13.394 11.498 19.609 1.00 85.25 223 GLY A CA 1
ATOM 1804 C C . GLY A 1 223 ? -12.040 11.367 18.911 1.00 85.25 223 GLY A C 1
ATOM 1805 O O . GLY A 1 223 ? -11.592 10.249 18.685 1.00 85.25 223 GLY A O 1
ATOM 1806 N N . ALA A 1 224 ? -11.352 12.478 18.639 1.00 86.19 224 ALA A N 1
ATOM 1807 C CA . ALA A 1 224 ? -10.040 12.475 17.992 1.00 86.19 224 ALA A CA 1
ATOM 1808 C C . ALA A 1 224 ? -8.967 11.716 18.795 1.00 86.19 224 ALA A C 1
ATOM 1810 O O . ALA A 1 224 ? -8.060 11.153 18.194 1.00 86.19 224 ALA A O 1
ATOM 1811 N N . PHE A 1 225 ? -9.088 11.626 20.124 1.00 87.00 225 PHE A N 1
ATOM 1812 C CA . PHE A 1 225 ? -8.159 10.853 20.961 1.00 87.00 225 PHE A CA 1
ATOM 1813 C C . PHE A 1 225 ? -8.501 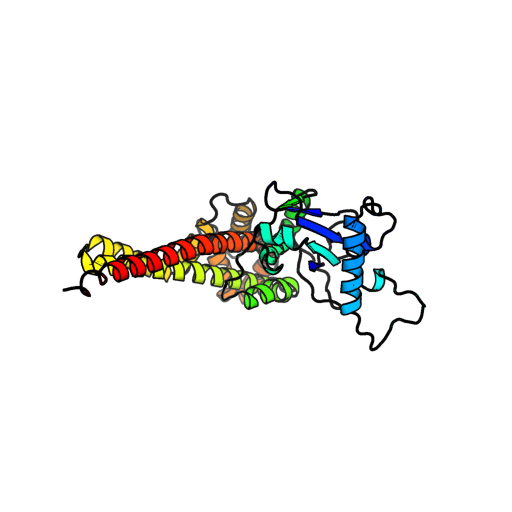9.359 21.080 1.00 87.00 225 PHE A C 1
ATOM 1815 O O . PHE A 1 225 ? -7.659 8.566 21.501 1.00 87.00 225 PHE A O 1
ATOM 1822 N N . LYS A 1 226 ? -9.718 8.935 20.716 1.00 89.50 226 LYS A N 1
ATOM 1823 C CA . LYS A 1 226 ? -10.119 7.521 20.788 1.00 89.50 226 LYS A CA 1
ATOM 1824 C C . LYS A 1 226 ? -9.644 6.774 19.544 1.00 89.50 226 LYS A C 1
ATOM 1826 O O . LYS A 1 226 ? -10.047 7.098 18.432 1.00 89.50 226 LYS A O 1
ATOM 1831 N N . GLU A 1 227 ? -8.831 5.731 19.721 1.00 87.62 227 GLU A N 1
ATOM 1832 C CA . GLU A 1 227 ? -8.339 4.893 18.612 1.00 87.62 227 GLU A CA 1
ATOM 1833 C C . GLU A 1 227 ? -9.475 4.314 17.764 1.00 87.62 227 GLU A C 1
ATOM 1835 O O . GLU A 1 227 ? -9.478 4.493 16.551 1.00 87.62 227 GLU A O 1
ATOM 1840 N N . SER A 1 228 ? -10.502 3.739 18.395 1.00 88.12 228 SER A N 1
ATOM 1841 C CA . SER A 1 228 ? -11.661 3.200 17.676 1.00 88.12 228 SER A CA 1
ATOM 1842 C C . SER A 1 228 ? -12.383 4.255 16.830 1.00 88.12 228 SER A C 1
ATOM 1844 O O . SER A 1 228 ? -12.836 3.959 15.728 1.00 88.12 228 SER A O 1
ATOM 1846 N N . ALA A 1 229 ? -12.466 5.504 17.295 1.00 87.81 229 ALA A N 1
ATOM 1847 C CA . ALA A 1 229 ? -13.065 6.591 16.525 1.00 87.81 229 ALA A CA 1
ATOM 1848 C C . ALA A 1 229 ? -12.172 7.018 15.346 1.00 87.81 229 ALA A C 1
ATOM 1850 O O . ALA A 1 229 ? -12.686 7.261 14.253 1.00 87.81 229 ALA A O 1
ATOM 1851 N N . ARG A 1 230 ? -10.846 7.057 15.536 1.00 90.69 230 ARG A N 1
ATOM 1852 C CA . ARG A 1 230 ? -9.873 7.345 14.468 1.00 90.69 230 ARG A CA 1
ATOM 1853 C C . ARG A 1 230 ? -9.881 6.270 13.381 1.00 90.69 230 ARG A C 1
ATOM 1855 O O . ARG A 1 230 ? -9.962 6.619 12.206 1.00 90.69 230 ARG A O 1
ATOM 1862 N N . LEU A 1 231 ? -9.889 4.991 13.761 1.00 91.00 231 LEU A N 1
ATOM 1863 C CA . LEU A 1 231 ? -10.012 3.864 12.830 1.00 91.00 231 LEU A CA 1
ATOM 1864 C C . LEU A 1 231 ? -11.318 3.923 12.037 1.00 91.00 231 LEU A C 1
ATOM 1866 O O . LEU A 1 231 ? -11.297 3.845 10.811 1.00 91.00 231 LEU A O 1
ATOM 1870 N N . ASN A 1 232 ? -12.453 4.112 12.716 1.00 90.19 232 ASN A N 1
ATOM 1871 C CA . ASN A 1 232 ? -13.748 4.232 12.044 1.00 90.19 232 ASN A CA 1
ATOM 1872 C C . ASN A 1 232 ? -13.765 5.401 11.054 1.00 90.19 232 ASN A C 1
ATOM 1874 O O . ASN A 1 232 ? -14.285 5.269 9.947 1.00 90.19 232 ASN A O 1
ATOM 1878 N N . LYS A 1 233 ? -13.158 6.536 11.420 1.00 89.94 233 LYS A N 1
ATOM 1879 C CA . LYS A 1 233 ? -13.028 7.677 10.514 1.00 89.94 233 LYS A CA 1
ATOM 1880 C C . LYS A 1 233 ? -12.156 7.340 9.305 1.00 89.94 233 LYS A C 1
ATOM 1882 O O . LYS A 1 233 ? -12.582 7.639 8.198 1.00 89.94 233 LYS A O 1
ATOM 1887 N N . LEU A 1 234 ? -11.003 6.693 9.499 1.00 90.44 234 LEU A N 1
ATOM 1888 C CA . LEU A 1 234 ? -10.089 6.272 8.428 1.00 90.44 234 LEU A CA 1
ATOM 1889 C C . LEU A 1 234 ? -10.778 5.361 7.408 1.00 90.44 234 LEU A C 1
ATOM 1891 O O . LEU A 1 234 ? -10.806 5.669 6.219 1.00 90.44 234 LEU A O 1
ATOM 1895 N N . PHE A 1 235 ? -11.386 4.273 7.877 1.00 90.06 235 PHE A N 1
ATOM 1896 C CA . PHE A 1 235 ? -12.070 3.304 7.016 1.00 90.06 235 PHE A CA 1
ATOM 1897 C C . PHE A 1 235 ? -13.398 3.830 6.452 1.00 90.06 235 PHE A C 1
ATOM 1899 O O . PHE A 1 235 ? -13.922 3.257 5.500 1.00 90.06 235 PHE A O 1
ATOM 1906 N N . GLY A 1 236 ? -13.927 4.928 7.001 1.00 86.88 236 GLY A N 1
ATOM 1907 C CA . GLY A 1 236 ? -15.080 5.652 6.468 1.00 86.88 236 GLY A CA 1
ATOM 1908 C C . GLY A 1 236 ? -14.742 6.719 5.418 1.00 86.88 236 GLY A C 1
ATOM 1909 O O . GLY A 1 236 ? -15.662 7.326 4.872 1.00 86.88 236 GLY A O 1
ATOM 1910 N N . LEU A 1 237 ? -13.458 6.991 5.136 1.00 83.69 237 LEU A N 1
ATOM 1911 C CA . LEU A 1 237 ? -13.061 7.994 4.136 1.00 83.69 237 LEU A CA 1
ATOM 1912 C C . LEU A 1 237 ? -13.362 7.600 2.683 1.00 83.69 237 LEU A C 1
ATOM 1914 O O . LEU A 1 237 ? -13.809 8.490 1.945 1.00 83.69 237 LEU A O 1
ATOM 1918 N N . PRO A 1 238 ? -13.096 6.355 2.235 1.00 80.12 238 PRO A N 1
ATOM 1919 C CA . PRO A 1 238 ? -13.318 5.990 0.844 1.00 80.12 238 PRO A CA 1
ATOM 1920 C C . PRO A 1 238 ? -14.816 5.981 0.533 1.00 80.12 238 PRO A C 1
ATOM 1922 O O . PRO A 1 238 ? -15.581 5.214 1.113 1.00 80.12 238 PRO A O 1
ATOM 1925 N N . LYS A 1 239 ? -15.248 6.834 -0.405 1.00 68.31 239 LYS A N 1
ATOM 1926 C CA . LYS A 1 239 ? -16.665 6.919 -0.814 1.00 68.31 239 LYS A CA 1
ATOM 1927 C C . LYS A 1 239 ? -17.122 5.696 -1.612 1.00 68.31 239 LYS A C 1
ATOM 1929 O O . LYS A 1 239 ? -18.275 5.297 -1.510 1.00 68.31 239 LYS A O 1
ATOM 1934 N N . ASN A 1 240 ? -16.206 5.112 -2.381 1.00 66.88 240 ASN A N 1
ATOM 1935 C CA . ASN A 1 240 ? -16.401 3.868 -3.112 1.00 66.88 240 ASN A CA 1
ATOM 1936 C C . ASN A 1 240 ? -15.374 2.880 -2.580 1.00 66.88 240 ASN A C 1
ATOM 1938 O O . ASN A 1 240 ? -14.197 3.005 -2.904 1.00 66.88 240 ASN A O 1
ATOM 1942 N N . LEU A 1 241 ? -15.807 1.949 -1.735 1.00 65.69 241 LEU A N 1
ATOM 1943 C CA . LEU A 1 241 ? -14.926 0.927 -1.186 1.00 65.69 241 LEU A CA 1
ATOM 1944 C C . LEU A 1 241 ? -14.647 -0.120 -2.273 1.00 65.69 241 LEU A C 1
ATOM 1946 O O . LEU A 1 241 ? -15.595 -0.765 -2.733 1.00 65.69 241 LEU A O 1
ATOM 1950 N N . PRO A 1 242 ? -13.381 -0.317 -2.681 1.00 78.50 242 PRO A N 1
ATOM 1951 C CA . PRO A 1 242 ? -13.001 -1.475 -3.476 1.00 78.50 242 PRO A CA 1
ATOM 1952 C C . PRO A 1 242 ? -13.477 -2.778 -2.822 1.00 78.50 242 PRO A C 1
ATOM 1954 O O . PRO A 1 242 ? -13.631 -2.861 -1.597 1.00 78.50 242 PRO A O 1
ATOM 1957 N N . GLN A 1 243 ? -13.688 -3.817 -3.631 1.00 88.62 243 GLN A N 1
ATOM 1958 C CA . GLN A 1 243 ? -14.135 -5.131 -3.154 1.00 88.62 243 GLN A CA 1
ATOM 1959 C C . GLN A 1 243 ? -13.218 -5.676 -2.044 1.00 88.62 243 GLN A C 1
ATOM 1961 O O . GLN A 1 243 ? -13.685 -6.325 -1.107 1.00 88.62 243 GLN A O 1
ATOM 1966 N N . GLU A 1 244 ? -11.930 -5.349 -2.111 1.00 90.88 244 GLU A N 1
ATOM 1967 C CA . GLU A 1 244 ? -10.893 -5.718 -1.154 1.00 90.88 244 GLU A CA 1
ATOM 1968 C C . GLU A 1 244 ? -11.208 -5.271 0.283 1.00 90.88 244 GLU A C 1
ATOM 1970 O O . GLU A 1 244 ? -10.869 -5.991 1.217 1.00 90.88 244 GLU A O 1
ATOM 1975 N N . PHE A 1 245 ? -11.939 -4.171 0.502 1.00 91.38 245 PHE A N 1
ATOM 1976 C CA . PHE A 1 245 ? -12.368 -3.773 1.853 1.00 91.38 245 PHE A CA 1
ATOM 1977 C C . PHE A 1 245 ? -13.405 -4.733 2.447 1.00 91.38 245 PHE A C 1
ATOM 1979 O O . PHE A 1 245 ? -13.374 -5.031 3.643 1.00 91.38 245 PHE A O 1
ATOM 1986 N N . SER A 1 246 ? -14.326 -5.229 1.615 1.00 91.94 246 SER A N 1
ATOM 1987 C CA . SER A 1 246 ? -15.326 -6.219 2.039 1.00 91.94 246 SER A CA 1
ATOM 1988 C C . SER A 1 246 ? -14.681 -7.581 2.284 1.00 91.94 246 SER A C 1
ATOM 1990 O O . SER A 1 246 ? -15.044 -8.283 3.225 1.00 91.94 246 SER A O 1
ATOM 1992 N N . LEU A 1 247 ? -13.686 -7.938 1.470 1.00 95.00 247 LEU A N 1
ATOM 1993 C CA . LEU A 1 247 ? -12.901 -9.154 1.662 1.00 95.00 247 LEU A CA 1
ATOM 1994 C C . LEU A 1 247 ? -12.038 -9.076 2.927 1.00 95.00 247 LEU A C 1
ATOM 1996 O O . LEU A 1 247 ? -11.996 -10.044 3.679 1.00 95.00 247 LEU A O 1
ATOM 2000 N N . LEU A 1 248 ? -11.431 -7.918 3.216 1.00 96.12 248 LEU A N 1
ATOM 2001 C CA . LEU A 1 248 ? -10.701 -7.679 4.465 1.00 96.12 248 LEU A CA 1
ATOM 2002 C C . LEU A 1 248 ? -11.615 -7.863 5.673 1.00 96.12 248 LEU A C 1
ATOM 2004 O O . LEU A 1 248 ? -11.254 -8.572 6.610 1.00 96.12 248 LEU A O 1
ATOM 2008 N N . LYS A 1 249 ? -12.830 -7.303 5.616 1.00 95.25 249 LYS A N 1
ATOM 2009 C CA . LYS A 1 249 ? -13.850 -7.516 6.646 1.00 95.25 249 LYS A CA 1
ATOM 2010 C C . LYS A 1 249 ? -14.092 -9.009 6.880 1.00 95.25 249 LYS A C 1
ATOM 2012 O O . LYS A 1 249 ? -13.961 -9.477 8.007 1.00 95.25 249 LYS A O 1
ATOM 2017 N N . ALA A 1 250 ? -14.393 -9.754 5.817 1.00 95.25 250 ALA A N 1
ATOM 2018 C CA . ALA A 1 250 ? -14.681 -11.184 5.901 1.00 95.25 250 ALA A CA 1
ATOM 2019 C C . ALA A 1 250 ? -13.489 -11.998 6.444 1.00 95.25 250 ALA A C 1
ATOM 2021 O O . ALA A 1 250 ? -13.682 -12.906 7.254 1.00 95.25 250 ALA A O 1
ATOM 2022 N N . ALA A 1 251 ? -12.259 -11.657 6.049 1.00 96.12 251 ALA A N 1
ATOM 2023 C CA . ALA A 1 251 ? -11.043 -12.305 6.539 1.00 96.12 251 ALA A CA 1
ATOM 2024 C C . ALA A 1 251 ? -10.817 -12.056 8.043 1.00 96.12 251 ALA A C 1
ATOM 2026 O O . ALA A 1 251 ? -10.503 -12.989 8.792 1.00 96.12 251 ALA A O 1
ATOM 2027 N N . CYS A 1 252 ? -11.043 -10.825 8.514 1.00 96.19 252 CYS A N 1
ATOM 2028 C CA . CYS A 1 252 ? -10.984 -10.501 9.939 1.00 96.19 252 CYS A CA 1
ATOM 2029 C C . CYS A 1 252 ? -12.080 -11.232 10.732 1.00 96.19 252 CYS A C 1
ATOM 2031 O O . CYS A 1 252 ? -11.777 -11.850 11.750 1.00 96.19 252 CYS A O 1
ATOM 2033 N N . GLU A 1 253 ? -13.329 -11.248 10.251 1.00 95.62 253 GLU A N 1
ATOM 2034 C CA . GLU A 1 253 ? -14.427 -11.985 10.903 1.00 95.62 253 GLU A CA 1
ATOM 2035 C C . GLU A 1 253 ? -14.125 -13.479 11.019 1.00 95.62 253 GLU A C 1
ATOM 2037 O O . GLU A 1 253 ? -14.330 -14.075 12.077 1.00 95.62 253 GLU A O 1
ATOM 2042 N N . LYS A 1 254 ? -13.625 -14.090 9.941 1.00 94.44 254 LYS A N 1
ATOM 2043 C CA . LYS A 1 254 ? -13.237 -15.503 9.919 1.00 94.44 254 LYS A CA 1
ATOM 2044 C C . LYS A 1 254 ? -12.166 -15.799 10.971 1.00 94.44 254 LYS A C 1
ATOM 2046 O O . LYS A 1 254 ? -12.290 -16.785 11.693 1.00 94.44 254 LYS A O 1
ATOM 2051 N N . THR A 1 255 ? -11.162 -14.930 11.080 1.00 94.06 255 THR A N 1
ATOM 2052 C CA . THR A 1 255 ? -10.079 -15.048 12.069 1.00 94.06 255 THR A CA 1
ATOM 2053 C C . THR A 1 255 ? -10.599 -14.925 13.498 1.00 94.06 255 THR A C 1
ATOM 2055 O O . THR A 1 255 ? -10.268 -15.733 14.355 1.00 94.06 255 THR A O 1
ATOM 2058 N N . LEU A 1 256 ? -11.453 -13.940 13.776 1.00 94.06 256 LEU A N 1
ATOM 2059 C CA . LEU A 1 256 ? -11.992 -13.736 15.123 1.00 94.06 256 LEU A CA 1
ATOM 2060 C C . LEU A 1 256 ? -12.923 -14.877 15.547 1.00 94.06 256 LEU A C 1
ATOM 2062 O O . LEU A 1 256 ? -12.881 -15.315 16.696 1.00 94.06 256 LEU A O 1
ATOM 2066 N N . ARG A 1 257 ? -13.714 -15.413 14.609 1.00 93.12 257 ARG A N 1
ATOM 2067 C CA . ARG A 1 257 ? -14.558 -16.593 14.845 1.00 93.12 257 ARG A CA 1
ATOM 2068 C C . ARG A 1 257 ? -13.739 -17.834 15.180 1.00 93.12 257 ARG A C 1
ATOM 2070 O O . ARG A 1 257 ? -14.148 -18.582 16.064 1.00 93.12 257 ARG A O 1
ATOM 2077 N N . SER A 1 258 ? -12.611 -18.067 14.503 1.00 91.25 258 SER A N 1
ATOM 2078 C CA . SER A 1 258 ? -11.800 -19.272 14.737 1.00 91.25 258 SER A CA 1
ATOM 2079 C C . SER A 1 258 ? -11.157 -19.300 16.125 1.00 91.25 258 SER A C 1
ATOM 2081 O O . SER A 1 258 ? -10.917 -20.380 16.656 1.00 91.25 258 SER A O 1
ATOM 2083 N N . ILE A 1 259 ? -10.953 -18.133 16.741 1.00 90.62 259 ILE A N 1
ATOM 2084 C CA . ILE A 1 259 ? -10.419 -17.998 18.105 1.00 90.62 259 ILE A CA 1
ATOM 2085 C C . ILE A 1 259 ? -11.511 -17.765 19.165 1.00 90.62 259 ILE A C 1
ATOM 2087 O O . ILE A 1 259 ? -11.199 -17.493 20.322 1.00 90.62 259 ILE A O 1
ATOM 2091 N N . GLY A 1 260 ? -12.794 -17.846 18.787 1.00 88.56 260 GLY A N 1
ATOM 2092 C CA . GLY A 1 260 ? -13.927 -17.672 19.703 1.00 88.56 260 GLY A CA 1
ATOM 2093 C C . GLY A 1 260 ? -14.110 -16.246 20.237 1.00 88.56 260 GLY A C 1
ATOM 2094 O O . GLY A 1 260 ? -14.690 -16.068 21.307 1.00 88.56 260 GLY A O 1
ATOM 2095 N N . SER A 1 261 ? -13.610 -15.233 19.523 1.00 89.44 261 SER A N 1
ATOM 2096 C CA . SER A 1 261 ? -13.740 -13.830 19.922 1.00 89.44 261 SER A CA 1
ATOM 2097 C C . SER A 1 261 ? -15.080 -13.227 19.491 1.00 89.44 261 SER A C 1
ATOM 2099 O O . SER A 1 261 ? -15.762 -13.723 18.589 1.00 89.44 261 SER A O 1
ATOM 2101 N N . THR A 1 262 ? -15.461 -12.126 20.137 1.00 84.12 262 THR A N 1
ATOM 2102 C CA . THR A 1 262 ? -16.608 -11.314 19.723 1.00 84.12 262 THR A CA 1
ATOM 2103 C C . THR A 1 262 ? -16.340 -10.653 18.376 1.00 84.12 262 THR A C 1
ATOM 2105 O O . THR A 1 262 ? -15.205 -10.320 18.049 1.00 84.12 262 THR A O 1
ATOM 2108 N N . ILE A 1 263 ? -17.399 -10.452 17.594 1.00 87.06 263 ILE A N 1
ATOM 2109 C CA . ILE A 1 263 ? -17.306 -9.933 16.229 1.00 87.06 263 ILE A CA 1
ATOM 2110 C C . ILE A 1 263 ? -17.798 -8.486 16.230 1.00 87.06 263 ILE A C 1
ATOM 2112 O O . ILE A 1 263 ? -18.963 -8.238 16.545 1.00 87.06 263 ILE A O 1
ATOM 2116 N N . GLY A 1 264 ? -16.916 -7.549 15.882 1.00 81.44 264 GLY A N 1
ATOM 2117 C CA . GLY A 1 264 ? -17.274 -6.155 15.619 1.00 81.44 264 GLY A CA 1
ATOM 2118 C C . GLY A 1 264 ? -18.223 -5.995 14.422 1.00 81.44 264 GLY A C 1
ATOM 2119 O O . GLY A 1 264 ? -18.418 -6.904 13.618 1.00 81.44 264 GLY A O 1
ATOM 2120 N N . ASN A 1 265 ? -18.827 -4.818 14.272 1.00 85.81 265 ASN A N 1
ATOM 2121 C CA . ASN A 1 265 ? -19.872 -4.595 13.264 1.00 85.81 265 ASN A CA 1
ATOM 2122 C C . ASN A 1 265 ? -19.314 -4.180 11.894 1.00 85.81 265 ASN A C 1
ATOM 2124 O O . ASN A 1 265 ? -19.951 -4.378 10.849 1.00 85.81 265 ASN A O 1
ATOM 2128 N N . ASN A 1 266 ? -18.126 -3.579 11.883 1.00 90.12 266 ASN A N 1
ATOM 2129 C CA . ASN A 1 266 ? -17.512 -2.990 10.697 1.00 90.12 266 ASN A CA 1
ATOM 2130 C C . ASN A 1 266 ? -16.026 -3.363 10.567 1.00 90.12 266 ASN A C 1
ATOM 2132 O O . ASN A 1 266 ? -15.412 -3.865 11.504 1.00 90.12 266 ASN A O 1
ATOM 2136 N N . THR A 1 267 ? -15.449 -3.119 9.386 1.00 92.31 267 THR A N 1
ATOM 2137 C CA . THR A 1 267 ? -14.058 -3.480 9.060 1.00 92.31 267 THR A CA 1
ATOM 2138 C C . THR A 1 267 ? -13.043 -2.882 10.033 1.00 92.31 267 THR A C 1
ATOM 2140 O O . THR A 1 267 ? -12.071 -3.548 10.375 1.00 92.31 267 THR A O 1
ATOM 2143 N N . ALA A 1 268 ? -13.270 -1.650 10.495 1.00 92.31 268 ALA A N 1
ATOM 2144 C CA . ALA A 1 268 ? -12.355 -0.941 11.381 1.00 92.31 268 ALA A CA 1
ATOM 2145 C C . ALA A 1 268 ? -12.290 -1.601 12.768 1.00 92.31 268 ALA A C 1
ATOM 2147 O O . ALA A 1 268 ? -11.204 -1.857 13.283 1.00 92.31 268 ALA A O 1
ATOM 2148 N N . GLU A 1 269 ? -13.453 -1.926 13.338 1.00 92.00 269 GLU A N 1
ATOM 2149 C CA . GLU A 1 269 ? -13.574 -2.652 14.608 1.00 92.00 269 GLU A CA 1
ATOM 2150 C C . GLU A 1 269 ? -12.963 -4.050 14.510 1.00 92.00 269 GLU A C 1
ATOM 2152 O O . GLU A 1 269 ? -12.164 -4.441 15.351 1.00 92.00 269 GLU A O 1
ATOM 2157 N N . LEU A 1 270 ? -13.264 -4.780 13.436 1.00 94.75 270 LEU A N 1
ATOM 2158 C CA . LEU A 1 270 ? -12.760 -6.137 13.244 1.00 94.75 270 LEU A CA 1
ATOM 2159 C C . LEU A 1 270 ? -11.237 -6.182 13.089 1.00 94.75 270 LEU A C 1
ATOM 2161 O O . LEU A 1 270 ? -10.588 -7.071 13.636 1.00 94.75 270 LEU A O 1
ATOM 2165 N N . LEU A 1 271 ? -10.650 -5.229 12.362 1.00 94.81 271 LEU A N 1
ATOM 2166 C CA . LEU A 1 271 ? -9.198 -5.144 12.216 1.00 94.81 271 LEU A CA 1
ATOM 2167 C C . LEU A 1 271 ? -8.516 -4.783 13.543 1.00 94.81 271 LEU A C 1
ATOM 2169 O O . LEU A 1 271 ? -7.471 -5.348 13.870 1.00 94.81 271 LEU A O 1
ATOM 2173 N N . TYR A 1 272 ? -9.124 -3.880 14.317 1.00 93.88 272 TYR A N 1
ATOM 2174 C CA . TYR A 1 272 ? -8.677 -3.537 15.666 1.00 93.88 272 TYR A CA 1
ATOM 2175 C C . TYR A 1 272 ? -8.708 -4.749 16.600 1.00 93.88 272 TYR A C 1
ATOM 2177 O O . TYR A 1 272 ? -7.731 -5.027 17.298 1.00 93.88 272 TYR A O 1
ATOM 2185 N N . ASP A 1 273 ? -9.800 -5.509 16.571 1.00 92.69 273 ASP A N 1
ATOM 2186 C CA . ASP A 1 273 ? -9.960 -6.710 17.381 1.00 92.69 273 ASP A CA 1
ATOM 2187 C C . ASP A 1 273 ? -8.932 -7.774 16.989 1.00 92.69 273 ASP A C 1
ATOM 2189 O O . ASP A 1 273 ? -8.282 -8.336 17.870 1.00 92.69 273 ASP A O 1
ATOM 2193 N N . VAL A 1 274 ? -8.699 -8.004 15.689 1.00 94.00 274 VAL A N 1
ATOM 2194 C CA . VAL A 1 274 ? -7.627 -8.902 15.221 1.00 94.00 274 VAL A CA 1
ATOM 2195 C C . VAL A 1 274 ? -6.282 -8.456 15.785 1.00 94.00 274 VAL A C 1
ATOM 2197 O O . VAL A 1 274 ? -5.587 -9.258 16.410 1.00 94.00 274 VAL A O 1
ATOM 2200 N N . ARG A 1 275 ? -5.940 -7.169 15.646 1.00 93.44 275 ARG A N 1
ATOM 2201 C CA . ARG A 1 275 ? -4.693 -6.609 16.176 1.00 93.44 275 ARG A CA 1
ATOM 2202 C C . ARG A 1 275 ? -4.573 -6.843 17.683 1.00 93.44 275 ARG A C 1
ATOM 2204 O O . ARG A 1 275 ? -3.550 -7.343 18.143 1.00 93.44 275 ARG A O 1
ATOM 2211 N N . ASN A 1 276 ? -5.607 -6.543 18.460 1.00 91.50 276 ASN A N 1
ATOM 2212 C CA . ASN A 1 276 ? -5.591 -6.738 19.910 1.00 91.50 276 ASN A CA 1
ATOM 2213 C C . ASN A 1 276 ? -5.450 -8.205 20.313 1.00 91.50 276 ASN A C 1
ATOM 2215 O O . ASN A 1 276 ? -4.673 -8.527 21.212 1.00 91.50 276 ASN A O 1
ATOM 2219 N N . GLN A 1 277 ? -6.167 -9.102 19.641 1.00 91.75 277 GLN A N 1
ATOM 2220 C CA . GLN A 1 277 ? -6.081 -10.534 19.907 1.00 91.75 277 GLN A CA 1
ATOM 2221 C C . GLN A 1 277 ? -4.695 -11.083 19.559 1.00 91.75 277 GLN A C 1
ATOM 2223 O O . GLN A 1 277 ? -4.166 -11.913 20.293 1.00 91.75 277 GLN A O 1
ATOM 2228 N N . MET A 1 278 ? -4.049 -10.570 18.513 1.00 89.50 278 MET A N 1
ATOM 2229 C CA . MET A 1 278 ? -2.652 -10.896 18.236 1.00 89.50 278 MET A CA 1
ATOM 2230 C C . MET A 1 278 ? -1.739 -10.407 19.364 1.00 89.50 278 MET A C 1
ATOM 2232 O O . MET A 1 278 ? -0.967 -11.186 19.908 1.00 89.50 278 MET A O 1
ATOM 2236 N N . PHE A 1 279 ? -1.845 -9.152 19.796 1.00 85.19 279 PHE A N 1
ATOM 2237 C CA . PHE A 1 279 ? -0.957 -8.638 20.845 1.00 85.19 279 PHE A CA 1
ATOM 2238 C C . PHE A 1 279 ? -1.131 -9.332 22.201 1.00 85.19 279 PHE A C 1
ATOM 2240 O O . PHE A 1 279 ? -0.148 -9.528 22.915 1.00 85.19 279 PHE A O 1
ATOM 2247 N N . HIS A 1 280 ? -2.354 -9.721 22.561 1.00 87.19 280 HIS A N 1
ATOM 2248 C CA . HIS A 1 280 ? -2.637 -10.274 23.886 1.00 87.19 280 HIS A CA 1
ATOM 2249 C C . HIS A 1 280 ? -2.691 -11.806 23.924 1.00 87.19 280 HIS A C 1
ATOM 2251 O O . HIS A 1 280 ? -2.342 -12.392 24.947 1.00 87.19 280 HIS A O 1
ATOM 2257 N N . ASN A 1 281 ? -3.071 -12.462 22.823 1.00 85.31 281 ASN A N 1
ATOM 2258 C CA . ASN A 1 281 ? -3.415 -13.886 22.805 1.00 85.31 281 ASN A CA 1
ATOM 2259 C C . ASN A 1 281 ? -2.655 -14.718 21.755 1.00 85.31 281 ASN A C 1
ATOM 2261 O O . ASN A 1 281 ? -2.953 -15.907 21.611 1.00 85.31 281 ASN A O 1
ATOM 2265 N N . TYR A 1 282 ? -1.636 -14.172 21.070 1.00 85.12 282 TYR A N 1
ATOM 2266 C CA . TYR A 1 282 ? -0.874 -14.929 20.057 1.00 85.12 282 TYR A CA 1
ATOM 2267 C C . TYR A 1 282 ? -0.291 -16.241 20.593 1.00 85.12 282 TYR A C 1
ATOM 2269 O O . TYR A 1 282 ? -0.306 -17.248 19.900 1.00 85.12 282 TYR A O 1
ATOM 2277 N N . ARG A 1 283 ? 0.157 -16.288 21.856 1.00 84.38 283 ARG A N 1
ATOM 2278 C CA . ARG A 1 283 ? 0.700 -17.522 22.455 1.00 84.38 283 ARG A CA 1
ATOM 2279 C C . ARG A 1 283 ? -0.303 -18.684 22.465 1.00 84.38 283 ARG A C 1
ATOM 2281 O O . ARG A 1 283 ? 0.109 -19.836 22.394 1.00 84.38 283 ARG A O 1
ATOM 2288 N N . PHE A 1 284 ? -1.594 -18.387 22.589 1.00 83.44 284 PHE A N 1
ATOM 2289 C CA . PHE A 1 284 ? -2.650 -19.394 22.711 1.00 83.44 284 PHE A CA 1
ATOM 2290 C C . PHE A 1 284 ? -3.364 -19.654 21.386 1.00 83.44 284 PHE A C 1
ATOM 2292 O O . PHE A 1 284 ? -3.818 -20.766 21.146 1.00 83.44 284 PHE A O 1
ATOM 2299 N N . SER A 1 285 ? -3.446 -18.635 20.529 1.00 82.44 285 SER A N 1
ATOM 2300 C CA . SER A 1 285 ? -4.181 -18.677 19.258 1.00 82.44 285 SER A CA 1
ATOM 2301 C C . SER A 1 285 ? -3.274 -18.560 18.028 1.00 82.44 285 SER A C 1
ATOM 2303 O O . SER A 1 285 ? -3.758 -18.297 16.932 1.00 82.44 285 SER A O 1
ATOM 2305 N N . GLY A 1 286 ? -1.960 -18.737 18.195 1.00 81.19 286 GLY A N 1
ATOM 2306 C CA . GLY A 1 286 ? -0.951 -18.486 17.161 1.00 81.19 286 GLY A CA 1
ATOM 2307 C C . GLY A 1 286 ? -1.215 -19.241 15.865 1.00 81.19 286 GLY A C 1
ATOM 2308 O O . GLY A 1 286 ? -1.189 -18.627 14.809 1.00 81.19 286 GLY A O 1
ATOM 2309 N N . ALA A 1 287 ? -1.600 -20.518 15.947 1.00 83.69 287 ALA A N 1
ATOM 2310 C CA . ALA A 1 287 ? -1.933 -21.324 14.770 1.00 83.69 287 ALA A CA 1
ATOM 2311 C C . ALA A 1 287 ? -3.090 -20.724 13.947 1.00 83.69 287 ALA A C 1
ATOM 2313 O O . ALA A 1 287 ? -3.004 -20.629 12.728 1.00 83.69 287 ALA A O 1
ATOM 2314 N N . ALA A 1 288 ? -4.143 -20.234 14.611 1.00 83.94 288 ALA A N 1
ATOM 2315 C CA . ALA A 1 288 ? -5.272 -19.610 13.924 1.00 83.94 288 ALA A CA 1
ATOM 2316 C C . ALA A 1 288 ? -4.864 -18.322 13.190 1.00 83.94 288 ALA A C 1
ATOM 2318 O O . ALA A 1 288 ? -5.399 -18.030 12.121 1.00 83.94 288 ALA A O 1
ATOM 2319 N N . PHE A 1 289 ? -3.915 -17.566 13.750 1.00 86.50 289 PHE A N 1
ATOM 2320 C CA . PHE A 1 289 ? -3.351 -16.381 13.106 1.00 86.50 289 PHE A CA 1
ATOM 2321 C C . PHE A 1 289 ? -2.353 -16.729 12.002 1.00 86.50 289 PHE A C 1
ATOM 2323 O O . PHE A 1 289 ? -2.338 -16.060 10.976 1.00 86.50 289 PHE A O 1
ATOM 2330 N N . GLU A 1 290 ? -1.531 -17.761 12.171 1.00 86.31 290 GLU A N 1
ATOM 2331 C CA . GLU A 1 290 ? -0.595 -18.219 11.139 1.00 86.31 290 GLU A CA 1
ATOM 2332 C C . GLU A 1 290 ? -1.332 -18.624 9.858 1.00 86.31 290 GLU A C 1
ATOM 2334 O O . GLU A 1 290 ? -0.881 -18.278 8.765 1.00 86.31 290 GLU A O 1
ATOM 2339 N N . ASP A 1 291 ? -2.510 -19.235 9.995 1.00 87.38 291 ASP A N 1
ATOM 2340 C CA . ASP A 1 291 ? -3.353 -19.622 8.863 1.00 87.38 291 ASP A CA 1
ATOM 2341 C C . ASP A 1 291 ? -4.058 -18.432 8.188 1.00 87.38 291 ASP A C 1
ATOM 2343 O O . ASP A 1 291 ? -4.274 -18.441 6.973 1.00 87.38 291 ASP A O 1
ATOM 2347 N N . SER A 1 292 ? -4.455 -17.404 8.947 1.00 90.94 292 SER A N 1
ATOM 2348 C CA . SER A 1 292 ? -5.324 -16.334 8.434 1.00 90.94 292 SER A CA 1
ATOM 2349 C C . SER A 1 292 ? -4.609 -15.024 8.095 1.00 90.94 292 SER A C 1
ATOM 2351 O O . SER A 1 292 ? -5.047 -14.292 7.201 1.00 90.94 292 SER A O 1
ATOM 2353 N N . LEU A 1 293 ? -3.491 -14.722 8.760 1.00 93.69 293 LEU A N 1
ATOM 2354 C CA . LEU A 1 293 ? -2.716 -13.507 8.520 1.00 93.69 293 LEU A CA 1
ATOM 2355 C C . LEU A 1 293 ? -2.164 -13.381 7.105 1.00 93.69 293 LEU A C 1
ATOM 2357 O O . LEU A 1 293 ? -2.116 -12.247 6.633 1.00 93.69 293 LEU A O 1
ATOM 2361 N N . PRO A 1 294 ? -1.755 -14.454 6.401 1.00 95.06 294 PRO A N 1
ATOM 2362 C CA . PRO A 1 294 ? -1.368 -14.333 5.003 1.00 95.06 294 PRO A CA 1
ATOM 2363 C C . PRO A 1 294 ? -2.463 -13.659 4.170 1.00 95.06 294 PRO A C 1
ATOM 2365 O O . PRO A 1 294 ? -2.190 -12.658 3.519 1.00 95.06 294 PRO A O 1
ATOM 2368 N N . GLU A 1 295 ? -3.715 -14.113 4.281 1.00 95.88 295 GLU A N 1
ATOM 2369 C CA . GLU A 1 295 ? -4.845 -13.533 3.545 1.00 95.88 295 GLU A CA 1
ATOM 2370 C C . GLU A 1 295 ? -5.127 -12.080 3.956 1.00 95.88 295 GLU A C 1
ATOM 2372 O O . GLU A 1 295 ? -5.310 -11.219 3.094 1.00 95.88 295 GLU A O 1
ATOM 2377 N N . ILE A 1 296 ? -5.099 -11.776 5.258 1.00 96.88 296 ILE A N 1
ATOM 2378 C CA . ILE A 1 296 ? -5.258 -10.397 5.746 1.00 96.88 296 ILE A CA 1
ATOM 2379 C C . ILE A 1 296 ? -4.144 -9.495 5.192 1.00 96.88 296 ILE A C 1
ATOM 2381 O O . ILE A 1 296 ? -4.422 -8.394 4.723 1.00 96.88 296 ILE A O 1
ATOM 2385 N N . ASN A 1 297 ? -2.894 -9.957 5.189 1.00 96.44 297 ASN A N 1
ATOM 2386 C CA . ASN A 1 297 ? -1.751 -9.204 4.674 1.00 96.44 297 ASN A CA 1
ATOM 2387 C C . ASN A 1 297 ? -1.844 -8.944 3.167 1.00 96.44 297 ASN A C 1
ATOM 2389 O O . ASN A 1 297 ? -1.503 -7.850 2.725 1.00 96.44 297 ASN A O 1
ATOM 2393 N N . GLU A 1 298 ? -2.306 -9.917 2.378 1.00 95.12 298 GLU A N 1
ATOM 2394 C CA . GLU A 1 298 ? -2.541 -9.724 0.941 1.00 95.12 298 GLU A CA 1
ATOM 2395 C C . GLU A 1 298 ? -3.628 -8.675 0.672 1.00 95.12 298 GLU A C 1
ATOM 2397 O O . GLU A 1 298 ? -3.550 -7.934 -0.305 1.00 95.12 298 GLU A O 1
ATOM 2402 N N . LEU A 1 299 ? -4.647 -8.600 1.530 1.00 96.38 299 LEU A N 1
ATOM 2403 C CA . LEU A 1 299 ? -5.705 -7.594 1.431 1.00 96.38 299 LEU A CA 1
ATOM 2404 C C . LEU A 1 299 ? -5.202 -6.211 1.862 1.00 96.38 299 LEU A C 1
ATOM 2406 O O . LEU A 1 299 ? -5.479 -5.216 1.192 1.00 96.38 299 LEU A O 1
ATOM 2410 N N . LEU A 1 300 ? -4.408 -6.143 2.934 1.00 96.00 300 LEU A N 1
ATOM 2411 C CA . LEU A 1 300 ? -3.772 -4.909 3.402 1.00 96.00 300 LEU A CA 1
ATOM 2412 C C . LEU A 1 300 ? -2.758 -4.345 2.393 1.00 96.00 300 LEU A C 1
ATOM 2414 O O . LEU A 1 300 ? -2.658 -3.125 2.278 1.00 96.00 300 LEU A O 1
ATOM 2418 N N . GLU A 1 301 ? -2.083 -5.196 1.610 1.00 93.56 301 GLU A N 1
ATOM 2419 C CA . GLU A 1 301 ? -1.194 -4.797 0.500 1.00 93.56 301 GLU A CA 1
ATOM 2420 C C . GLU A 1 301 ? -1.896 -3.890 -0.520 1.00 93.56 301 GLU A C 1
ATOM 2422 O O . GLU A 1 301 ? -1.264 -3.015 -1.106 1.00 93.56 301 GLU A O 1
ATOM 2427 N N . VAL A 1 302 ? -3.209 -4.063 -0.691 1.00 92.94 302 VAL A N 1
ATOM 2428 C CA . VAL A 1 302 ? -4.026 -3.283 -1.625 1.00 92.94 302 VAL A CA 1
ATOM 2429 C C . VAL A 1 302 ? -4.775 -2.154 -0.913 1.00 92.94 302 VAL A C 1
ATOM 2431 O O . VAL A 1 302 ? -4.776 -1.018 -1.384 1.00 92.94 302 VAL A O 1
ATOM 2434 N N . VAL A 1 303 ? -5.373 -2.443 0.246 1.00 93.88 303 VAL A N 1
ATOM 2435 C CA . VAL A 1 303 ? -6.207 -1.494 1.002 1.00 93.88 303 VAL A CA 1
ATOM 2436 C C . VAL A 1 303 ? -5.400 -0.314 1.551 1.00 93.88 303 VAL A C 1
ATOM 2438 O O . VAL A 1 303 ? -5.872 0.821 1.509 1.00 93.88 303 VAL A O 1
ATOM 2441 N N . ILE A 1 304 ? -4.190 -0.544 2.068 1.00 93.25 304 ILE A N 1
ATOM 2442 C CA . ILE A 1 304 ? -3.396 0.522 2.698 1.00 93.25 304 ILE A CA 1
ATOM 2443 C C . ILE A 1 304 ? -2.949 1.587 1.694 1.00 93.25 304 ILE A C 1
ATOM 2445 O O . ILE A 1 304 ? -3.119 2.768 2.000 1.00 93.25 304 ILE A O 1
ATOM 2449 N N . PRO A 1 305 ? -2.420 1.240 0.507 1.00 90.44 305 PRO A N 1
ATOM 2450 C CA . PRO A 1 305 ? -2.168 2.231 -0.531 1.00 90.44 305 PRO A CA 1
ATOM 2451 C C . PRO A 1 305 ? -3.385 3.082 -0.894 1.00 90.44 305 PRO A C 1
ATOM 2453 O O . PRO A 1 305 ? -3.249 4.298 -1.019 1.00 90.44 305 PRO A O 1
ATOM 2456 N N . ASP A 1 306 ? -4.570 2.475 -1.011 1.00 88.81 306 ASP A N 1
ATOM 2457 C CA . ASP A 1 306 ? -5.802 3.208 -1.322 1.00 88.81 306 ASP A CA 1
ATOM 2458 C C . ASP A 1 306 ? -6.150 4.205 -0.201 1.00 88.81 306 ASP A C 1
ATOM 2460 O O . ASP A 1 306 ? -6.493 5.357 -0.473 1.00 88.81 306 ASP A O 1
ATOM 2464 N N . LEU A 1 307 ? -5.996 3.800 1.066 1.00 90.38 307 LEU A N 1
ATOM 2465 C CA . LEU A 1 307 ? -6.180 4.688 2.220 1.00 90.38 307 LEU A CA 1
ATOM 2466 C C . LEU A 1 307 ? -5.141 5.818 2.264 1.00 90.38 307 LEU A C 1
ATOM 2468 O O . LEU A 1 307 ? -5.503 6.959 2.545 1.00 90.38 307 LEU A O 1
ATOM 2472 N N . LEU A 1 308 ? -3.870 5.523 1.974 1.00 89.00 308 LEU A N 1
ATOM 2473 C CA . LEU A 1 308 ? -2.798 6.520 1.893 1.00 89.00 308 LEU A CA 1
ATOM 2474 C C . LEU A 1 308 ? -3.122 7.594 0.862 1.00 89.00 308 LEU A C 1
ATOM 2476 O O . LEU A 1 308 ? -3.042 8.781 1.170 1.00 89.00 308 LEU A O 1
ATOM 2480 N N . ILE A 1 309 ? -3.519 7.180 -0.340 1.00 83.56 309 ILE A N 1
ATOM 2481 C CA . ILE A 1 309 ? -3.906 8.100 -1.408 1.00 83.56 309 ILE A CA 1
ATOM 2482 C C . ILE A 1 309 ? -5.086 8.960 -0.950 1.00 83.56 309 ILE A C 1
ATOM 2484 O O . ILE A 1 309 ? -5.015 10.182 -1.040 1.00 83.56 309 ILE A O 1
ATOM 2488 N N . GLU A 1 310 ? -6.138 8.354 -0.395 1.00 85.50 310 GLU A N 1
ATOM 2489 C CA . GLU A 1 310 ? -7.344 9.080 0.016 1.00 85.50 310 GLU A CA 1
ATOM 2490 C C . GLU A 1 310 ? -7.073 10.099 1.140 1.00 85.50 310 GLU A C 1
ATOM 2492 O O . GLU A 1 310 ? -7.593 11.217 1.108 1.00 85.50 310 GLU A O 1
ATOM 2497 N N . VAL A 1 311 ? -6.261 9.740 2.140 1.00 84.81 311 VAL A N 1
ATOM 2498 C CA . VAL A 1 311 ? -5.917 10.622 3.270 1.00 84.81 311 VAL A CA 1
ATOM 2499 C C . VAL A 1 311 ? -5.003 11.756 2.815 1.00 84.81 311 VAL A C 1
ATOM 2501 O O . VAL A 1 311 ? -5.265 12.927 3.107 1.00 84.81 311 VAL A O 1
ATOM 2504 N N . LEU A 1 312 ? -3.940 11.424 2.084 1.00 77.31 312 LEU A N 1
ATOM 2505 C CA . LEU A 1 312 ? -2.888 12.377 1.748 1.00 77.31 312 LEU A CA 1
ATOM 2506 C C . LEU A 1 312 ? -3.299 13.305 0.598 1.00 77.31 312 LEU A C 1
ATOM 2508 O O . LEU A 1 312 ? -2.992 14.495 0.655 1.00 77.31 312 LEU A O 1
ATOM 2512 N N . ALA A 1 313 ? -4.085 12.826 -0.374 1.00 69.31 313 ALA A N 1
ATOM 2513 C CA . ALA A 1 313 ? -4.671 13.686 -1.405 1.00 69.31 313 ALA A CA 1
ATOM 2514 C C . ALA A 1 313 ? -5.683 14.688 -0.816 1.00 69.31 313 ALA A C 1
ATOM 2516 O O . ALA A 1 313 ? -5.732 15.849 -1.228 1.00 69.31 313 ALA A O 1
ATOM 2517 N N . LYS A 1 314 ? -6.466 14.292 0.199 1.00 67.06 314 LYS A N 1
ATOM 2518 C CA . LYS A 1 314 ? -7.383 15.217 0.892 1.00 67.06 314 LYS A CA 1
ATOM 2519 C C . LYS A 1 314 ? -6.648 16.250 1.743 1.00 67.06 314 LYS A C 1
ATOM 2521 O O . LYS A 1 314 ? -7.102 17.392 1.820 1.00 67.06 314 LYS A O 1
ATOM 2526 N N . ARG A 1 315 ? -5.506 15.900 2.347 1.00 60.69 315 ARG A N 1
ATOM 2527 C CA . ARG A 1 315 ? -4.680 16.866 3.091 1.00 60.69 315 ARG A CA 1
ATOM 2528 C C . ARG A 1 315 ? -4.101 17.957 2.197 1.00 60.69 315 ARG A C 1
ATOM 2530 O O . ARG A 1 315 ? -4.096 19.101 2.633 1.00 60.69 315 ARG A O 1
ATOM 2537 N N . SER A 1 316 ? -3.708 17.667 0.954 1.00 50.25 316 SER A N 1
ATOM 2538 C CA . SER A 1 316 ? -3.295 18.727 0.018 1.00 50.25 316 SER A CA 1
ATOM 2539 C C . SER A 1 316 ? -4.399 19.757 -0.238 1.00 50.25 316 SER A C 1
ATOM 2541 O O . SER A 1 316 ? -4.094 20.934 -0.380 1.00 50.25 316 SER A O 1
ATOM 2543 N N . HIS A 1 317 ? -5.676 19.364 -0.217 1.00 44.09 317 HIS A N 1
ATOM 2544 C CA . HIS A 1 317 ? -6.784 20.317 -0.339 1.00 44.09 317 HIS A CA 1
ATOM 2545 C C . HIS A 1 317 ? -7.023 21.112 0.954 1.00 44.09 317 HIS A C 1
ATOM 2547 O O . HIS A 1 317 ? -7.144 22.332 0.901 1.00 44.09 317 HIS A O 1
ATOM 2553 N N . ILE A 1 318 ? -7.012 20.453 2.120 1.00 39.75 318 ILE A N 1
ATOM 2554 C CA . ILE A 1 318 ? -7.254 21.110 3.421 1.00 39.75 318 ILE A CA 1
ATOM 2555 C C . ILE A 1 318 ? -6.089 22.029 3.823 1.00 39.75 318 ILE A C 1
ATOM 2557 O O . ILE A 1 318 ? -6.320 23.101 4.371 1.00 39.75 318 ILE A O 1
ATOM 2561 N N . ALA A 1 319 ? -4.840 21.643 3.550 1.00 36.81 319 ALA A N 1
ATOM 2562 C CA . ALA A 1 319 ? -3.672 22.479 3.819 1.00 36.81 319 ALA A CA 1
ATOM 2563 C C . ALA A 1 319 ? -3.661 23.727 2.925 1.00 36.81 319 ALA A C 1
ATOM 2565 O O . ALA A 1 319 ? -3.342 24.807 3.408 1.00 36.81 319 ALA A O 1
ATOM 2566 N N . VAL A 1 320 ? -4.078 23.609 1.657 1.00 34.56 320 VAL A N 1
ATOM 2567 C CA . VAL A 1 320 ? -4.244 24.768 0.767 1.00 34.56 320 VAL A CA 1
ATOM 2568 C C . VAL A 1 320 ? -5.371 25.674 1.261 1.00 34.56 320 VAL A C 1
ATOM 2570 O O . VAL A 1 320 ? -5.163 26.876 1.353 1.00 34.56 320 VAL A O 1
ATOM 2573 N N . GLU A 1 321 ? -6.525 25.135 1.657 1.00 29.94 321 GLU A N 1
ATOM 2574 C CA . GLU A 1 321 ? -7.631 25.947 2.186 1.00 29.94 321 GLU A CA 1
ATOM 2575 C C . GLU A 1 321 ? -7.292 26.620 3.524 1.00 29.94 321 GLU A C 1
ATOM 2577 O O . GLU A 1 321 ? -7.616 27.790 3.710 1.00 29.94 321 GLU A O 1
ATOM 2582 N N . ALA A 1 322 ? -6.596 25.934 4.435 1.00 31.19 322 ALA A N 1
ATOM 2583 C CA . ALA A 1 322 ? -6.177 26.492 5.721 1.00 31.19 322 ALA A CA 1
ATOM 2584 C C . ALA A 1 322 ? -5.074 27.551 5.569 1.00 31.19 322 ALA A C 1
ATOM 2586 O O . ALA A 1 322 ? -5.123 28.580 6.241 1.00 31.19 322 ALA A O 1
ATOM 2587 N N . VAL A 1 323 ? -4.110 27.341 4.661 1.00 31.23 323 VAL A N 1
ATOM 2588 C CA . VAL A 1 323 ? -3.093 28.350 4.325 1.00 31.23 323 VAL A CA 1
ATOM 2589 C C . VAL A 1 323 ? -3.743 29.539 3.627 1.00 31.23 323 VAL A C 1
ATOM 2591 O O . VAL A 1 323 ? -3.463 30.667 4.007 1.00 31.23 323 VAL A O 1
ATOM 2594 N N . VAL A 1 324 ? -4.661 29.333 2.679 1.00 31.67 324 VAL A N 1
ATOM 2595 C CA . VAL A 1 324 ? -5.412 30.429 2.043 1.00 31.67 324 VAL A CA 1
ATOM 2596 C C . VAL A 1 324 ? -6.241 31.192 3.075 1.00 31.67 324 VAL A C 1
ATOM 2598 O O . VAL A 1 324 ? -6.220 32.417 3.060 1.00 31.67 324 VAL A O 1
ATOM 2601 N N . HIS A 1 325 ? -6.899 30.517 4.022 1.00 30.45 325 HIS A N 1
ATOM 2602 C CA . HIS A 1 325 ? -7.634 31.196 5.089 1.00 30.45 325 HIS A CA 1
ATOM 2603 C C . HIS A 1 325 ? -6.722 31.990 6.028 1.00 30.45 325 HIS A C 1
ATOM 2605 O O . HIS A 1 325 ? -7.040 33.137 6.321 1.00 30.45 325 HIS A O 1
ATOM 2611 N N . LEU A 1 326 ? -5.581 31.439 6.453 1.00 31.92 326 LEU A N 1
ATOM 2612 C CA . LEU A 1 326 ? -4.609 32.160 7.285 1.00 31.92 326 LEU A CA 1
ATOM 2613 C C . LEU A 1 326 ? -3.985 33.346 6.536 1.00 31.92 326 LEU A C 1
ATOM 2615 O O . LEU A 1 326 ? -3.882 34.432 7.094 1.00 31.92 326 LEU A O 1
ATOM 2619 N N . THR A 1 327 ? -3.660 33.177 5.252 1.00 31.83 327 THR A N 1
ATOM 2620 C CA . THR A 1 327 ? -3.089 34.248 4.419 1.00 31.83 327 THR A CA 1
ATOM 2621 C C . THR A 1 327 ? -4.128 35.333 4.121 1.00 31.83 327 THR A C 1
ATOM 2623 O O . THR A 1 327 ? -3.791 36.508 4.114 1.00 31.83 327 THR A O 1
ATOM 2626 N N . MET A 1 328 ? -5.406 34.984 3.923 1.00 31.39 328 MET A N 1
ATOM 2627 C CA . MET A 1 328 ? -6.478 35.974 3.750 1.00 31.39 328 MET A CA 1
ATOM 2628 C C . MET A 1 328 ? -6.843 36.691 5.055 1.00 31.39 328 MET A C 1
ATOM 2630 O O . MET A 1 328 ? -7.191 37.867 5.007 1.00 31.39 328 MET A O 1
ATOM 2634 N N . VAL A 1 329 ? -6.729 36.031 6.212 1.00 36.00 329 VAL A N 1
ATOM 2635 C CA . VAL A 1 329 ? -6.872 36.679 7.529 1.00 36.00 329 VAL A CA 1
ATOM 2636 C C . VAL A 1 329 ? -5.710 37.647 7.794 1.00 36.00 329 VAL A C 1
ATOM 2638 O O . VAL A 1 329 ? -5.951 38.745 8.292 1.00 36.00 329 VAL A O 1
ATOM 2641 N N . ASP A 1 330 ? -4.479 37.305 7.397 1.00 30.86 330 ASP A N 1
ATOM 2642 C CA . ASP A 1 330 ? -3.321 38.213 7.478 1.00 30.86 330 ASP A CA 1
ATOM 2643 C C . ASP A 1 330 ? -3.400 39.381 6.481 1.00 30.86 330 ASP A C 1
ATOM 2645 O O . ASP A 1 330 ? -3.066 40.515 6.820 1.00 30.86 330 ASP A O 1
ATOM 2649 N N . VAL A 1 331 ? -3.901 39.159 5.261 1.00 39.06 331 VAL A N 1
ATOM 2650 C CA . VAL A 1 331 ? -4.111 40.252 4.296 1.00 39.06 331 VAL A CA 1
ATOM 2651 C C . VAL A 1 331 ? -5.220 41.192 4.780 1.00 39.06 331 VAL A C 1
ATOM 2653 O O . VAL A 1 331 ? -5.014 42.405 4.798 1.00 39.06 331 VAL A O 1
ATOM 2656 N N . ALA A 1 332 ? -6.342 40.663 5.279 1.00 35.81 332 ALA A N 1
ATOM 2657 C CA . ALA A 1 332 ? -7.433 41.473 5.824 1.00 35.81 332 ALA A CA 1
ATOM 2658 C C . ALA A 1 332 ? -7.040 42.244 7.101 1.00 35.81 332 ALA A C 1
ATOM 2660 O O . ALA A 1 332 ? -7.531 43.352 7.321 1.00 35.81 332 ALA A O 1
ATOM 2661 N N . SER A 1 333 ? -6.139 41.703 7.930 1.00 38.72 333 SER A N 1
ATOM 2662 C CA . SER A 1 333 ? -5.605 42.410 9.103 1.00 38.72 333 SER A CA 1
ATOM 2663 C C . SER A 1 333 ? -4.542 43.458 8.734 1.00 38.72 333 SER A C 1
ATOM 2665 O O . SER A 1 333 ? -4.407 44.461 9.435 1.00 38.72 333 SER A O 1
ATOM 2667 N N . SER A 1 334 ? -3.851 43.291 7.598 1.00 37.69 334 SER A N 1
ATOM 2668 C CA . SER A 1 334 ? -2.878 44.259 7.065 1.00 37.69 334 SER A CA 1
ATOM 2669 C C . SER A 1 334 ? -3.498 45.424 6.274 1.00 37.69 334 SER A C 1
ATOM 2671 O O . SER A 1 334 ? -2.905 46.501 6.201 1.00 37.69 334 SER A O 1
ATOM 2673 N N . GLU A 1 335 ? -4.714 45.273 5.737 1.00 37.34 335 GLU A N 1
ATOM 2674 C CA . GLU A 1 335 ? -5.425 46.358 5.037 1.00 37.34 335 GLU A CA 1
ATOM 2675 C C . GLU A 1 335 ? -6.090 47.373 5.990 1.00 37.34 335 GLU A C 1
ATOM 2677 O O . GLU A 1 335 ? -6.467 48.467 5.566 1.00 37.34 335 GLU A O 1
ATOM 2682 N N . MET A 1 336 ? -6.157 47.091 7.297 1.00 39.69 336 MET A N 1
ATOM 2683 C CA . MET A 1 336 ? -6.708 48.022 8.294 1.00 39.69 336 MET A CA 1
ATOM 2684 C C . MET A 1 336 ? -5.724 49.085 8.821 1.00 39.69 336 MET A C 1
ATOM 2686 O O . MET A 1 336 ? -6.141 49.941 9.600 1.00 39.69 336 MET A O 1
ATOM 2690 N N . SER A 1 337 ? -4.456 49.118 8.383 1.00 39.97 337 SER A N 1
ATOM 2691 C CA . SER A 1 337 ? -3.477 50.113 8.871 1.00 39.97 337 SER A CA 1
ATOM 2692 C C . SER A 1 337 ? -2.968 51.125 7.837 1.00 39.97 337 SER A C 1
ATOM 2694 O O . SER A 1 337 ? -2.171 51.992 8.192 1.00 39.97 337 SER A O 1
ATOM 2696 N N . PHE A 1 338 ? -3.421 51.092 6.579 1.00 33.44 338 PHE A N 1
ATOM 2697 C CA . PHE A 1 338 ? -2.931 52.043 5.562 1.00 33.44 338 PHE A CA 1
ATOM 2698 C C . PHE A 1 338 ? -3.637 53.414 5.576 1.00 33.44 338 PHE A C 1
ATOM 2700 O O . PHE A 1 338 ? -3.160 54.361 4.954 1.00 33.44 338 PHE A O 1
ATOM 2707 N N . GLY A 1 339 ? -4.738 53.557 6.325 1.00 39.66 339 GLY A N 1
ATOM 2708 C CA . GLY A 1 339 ? -5.505 54.806 6.445 1.00 39.66 339 GLY A CA 1
ATOM 2709 C C . GLY A 1 339 ? -5.037 55.787 7.530 1.00 39.66 339 GLY A C 1
ATOM 2710 O O . GLY A 1 339 ? -5.630 56.852 7.657 1.00 39.66 339 GLY A O 1
ATOM 2711 N N . GLN A 1 340 ? -4.007 55.459 8.320 1.00 40.25 340 GLN A N 1
ATOM 2712 C CA . GLN A 1 340 ? -3.546 56.294 9.447 1.00 40.25 340 GLN A CA 1
ATOM 2713 C C . GLN A 1 340 ? -2.146 56.902 9.263 1.00 40.25 340 GLN A C 1
ATOM 2715 O O . GLN A 1 340 ? -1.589 57.445 10.212 1.00 40.25 340 GLN A O 1
ATOM 2720 N N . PHE A 1 341 ? -1.577 56.859 8.053 1.00 33.22 341 PHE A N 1
ATOM 2721 C CA . PHE A 1 341 ? -0.244 57.423 7.786 1.00 33.22 341 PHE A CA 1
ATOM 2722 C C . PHE A 1 341 ? -0.237 58.744 6.998 1.00 33.22 341 PHE A C 1
ATOM 2724 O O . PHE A 1 341 ? 0.834 59.234 6.649 1.00 33.22 341 PHE A O 1
ATOM 2731 N N . LEU A 1 342 ? -1.402 59.348 6.734 1.00 36.97 342 LEU A N 1
ATOM 2732 C CA . LEU A 1 342 ? -1.512 60.670 6.103 1.00 36.97 342 LEU A CA 1
ATOM 2733 C C . LEU A 1 342 ? -2.623 61.512 6.755 1.00 36.97 342 LEU A C 1
ATOM 2735 O O . LEU A 1 342 ? -3.690 61.706 6.175 1.00 36.97 342 LEU A O 1
ATOM 2739 N N . SER A 1 343 ? -2.354 62.024 7.958 1.00 36.34 343 SER A N 1
ATOM 2740 C CA . SER A 1 343 ? -2.997 63.227 8.511 1.00 36.34 343 SER A CA 1
ATOM 2741 C C . SER A 1 343 ? -2.057 63.934 9.472 1.00 36.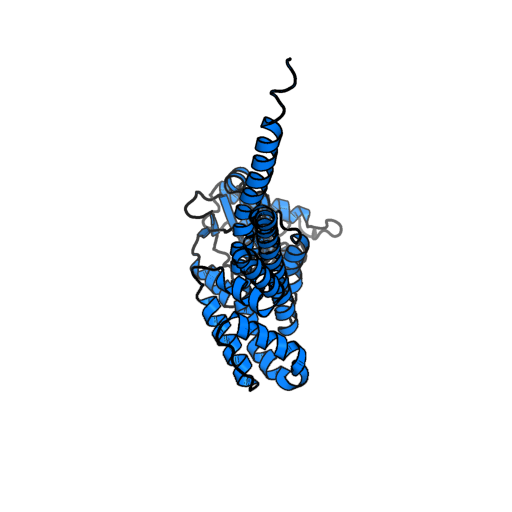34 343 SER A C 1
ATOM 2743 O O . SER A 1 343 ? -1.623 63.243 10.424 1.00 36.34 343 SER A O 1
#

Foldseek 3Di:
DKFKKFEPLDDQLAKAFEAAPPDDGFWIKHFLVNLVDPPRPCNPPPRSVVQSVVSVVVLVVQPPCPPDPVPDPDDDSCVSDPRRMMMIGGNCVSCVVVVNNDPLFQQLVCLLLQIATDDPDPGDHFYAFPRSVVVVVVCPRYDHTQTFDPPDPCSVVVNCLRRPQLRPDPQLVSNLVSLVVLVVVLLVLQLVLQLVVLVVQVVVCVVVVDVVSVVVSVVSNVLSPDQLSSLVVLLVQDPDDDVLLVQLLVLLQQLCVVVVHDRDDHNSVSSVVSVVCCVPPCVPSVVSCSVRSSSNSSSSSNVSSVSSSRSRVVVVVVVVVVVVVVVVVVVVVVVVPPVPPPD

Secondary structure (DSSP, 8-state):
-EEEEE-TTS-TT-EEEEESTTSPP-EEEEETGGGG-TT-TTTT-HHHHHHHHHHHHHHHHT--TTS--TTSSS--GGGTS-TTEEEEEE-HHHHHHTT-SSGGGGHHHHHHTT-EE--SSS-------HHHHHHHHHTTTEEE-----TT-TTHHHHHHIIIIIHHH--SHHHHHHHHHHHHHHHHHHHHHHHHHHHHHHHHHHHHH--HHHHHHHHHHHHHHH-HHHHHHHHHT--SS--HHHHHHHHHHHHHHHHTT----SSHHHHHHHHHHHHHHHHHHHHHHHHHHHHHHHHHHHHHHHHHHHHHHHHHHHHHHHHHHHHHHHHHHHHTTSGGGS--

Radius of gyration: 24.62 Å; chains: 1; bounding box: 60×85×58 Å

Sequence (343 aa):
MGCFYANSKHNEAQVLTLRVERSKPFGYFMRASTAFSKEAGYADQNWFQKAAVLTGYWALQYLDISDPPISEDRLNADNLFNDSISAMILNRDDALKYGIEHQRQIDAHLFSLGFMRVTLPNAKEWIPGKHAANRLANSGKNLNFLTIPLQTIHQKFLDEIFTKFIPQSTLPLARFFYFYQVIELLMEEIADASINASLARLTEYKENHNASLFRKEAQALQGAFKESARLNKLFGLPKNLPQEFSLLKAACEKTLRSIGSTIGNNTAELLYDVRNQMFHNYRFSGAAFEDSLPEINELLEVVIPDLLIEVLAKRSHIAVEAVVHLTMVDVASSEMSFGQFLS

pLDDT: mean 79.22, std 16.22, range [29.94, 96.88]